Protein AF-0000000072706273 (afdb_homodimer)

Secondary structure (DSSP, 8-state):
------PPPHHHHHHT--PPPGGGTT-EEEEEEEEES-HHHHHHIIIIIT--EEEEEEEEGGGTEEEEEEE---GGGS-SSHHHHHHHHTTSSSEEEEEEETTTTT-TT----B-SSSSSPBEEEEEEE-S-HHHHHHHHHHTT--EEE-TTSSSS-S-EEEE-TT--EEEEE-HHHHHHHHHHH-/------PPPHHHHHHT--PPPGGGTT-EEEEEEEEES-HHHHHHIIIIIT--EEEEEEEETTTTEEEEEEE---GGGS-SSHHHHHHHHTTSSSEEEEEEETTTTT-TT----B-SSSSSPBEEEEEEE-S-HHHHHHHHHHTTPPEEE-TTSSSS-S-EEEE-TT--EEEEE-HHHHHHHHHHH-

Sequence (372 aa):
MAQEPAGLTKEEALACCAEPDEATKDFIFQQTMFRIKDPKASLDFYTRVLGMRLLQKLNFPSMKFSLYFMGFESAKDIPQEEDERTTWCLSQKATLELTHNWGTESDPNFSGYHNGNSEPKGFGHIGIMVPDVEKACARFESLGTKFIKKPTDGTMKNIAFIQDPDGYWIEILNPSCVVQAVKQVAMAQEPAGLTKEEALACCAEPDEATKDFIFQQTMFRIKDPKASLDFYTRVLGMRLLQKLNFPSMKFSLYFMGFESAKDIPQEEDERTTWCLSQKATLELTHNWGTESDPNFSGYHNGNSEPKGFGHIGIMVPDVEKACARFESLGTKFIKKPTDGTMKNIAFIQDPDGYWIEILNPSCVVQAVKQVA

pLDDT: mean 95.36, std 7.39, range [44.81, 98.94]

Foldseek 3Di:
DPPPDDDDDPVRVVVVDDDDDPVCVLPAQQEDEDEFQDVVQQVCCCCVQVNKDFQAKDDDVVQQKIKTKIGNDDPVQQDPDRVVSVVVNSSHHYIYIYMYRPPSNPDPPNPADDQQPDPVHDDAAAEDEDPALVVSVVSCVVVVWAWPADQPDDLQHRKTWTAGPRGHIYIYHYPVSVVVRVVSVD/DPPPDDDDDPVRVVVVDDDDDPVCVLPAQQEDEDEFQDVVQQVCCCCVQVNKDFQAKDDDVVQQKIKTKIGNDDPVVQDPDRVVSVVVNSSHHYIYIYMYRPPSNPDPPNPADDQQPDPPHDDAAAEDEDPALVVSVVSCVVVVWAWPADQPDDLQHRKTWTAGPRGHIYIYHYPVSVVVRVVSVD

InterPro domains:
  IPR004360 Glyoxalase/fosfomycin resistance/dioxygenase domain [PF00903] (30-172)
  IPR004361 Glyoxalase I [TIGR00068] (29-175)
  IPR018146 Glyoxalase I, conserved site [PS00934] (31-52)
  IPR037523 Vicinal oxygen chelate (VOC), core domain [PS51819] (28-175)

Solvent-accessible surface area (backbone atoms only — not comparable to full-atom values): 19448 Å² total; per-residue (Å²): 125,84,76,75,65,64,70,75,50,73,68,58,50,56,70,35,42,38,76,51,46,79,92,31,72,71,47,36,53,17,33,40,33,33,51,44,50,42,65,57,61,43,39,28,44,44,8,52,72,64,22,21,35,84,62,46,75,48,64,28,68,84,76,41,31,30,38,40,31,31,29,71,70,58,76,88,73,58,55,85,52,63,70,58,18,50,34,52,52,50,66,35,65,32,27,40,35,40,34,31,51,46,45,44,65,74,38,88,81,56,88,70,46,38,42,22,79,54,87,72,35,19,41,47,32,41,29,36,26,32,91,46,47,68,63,52,48,52,51,40,50,75,69,67,51,51,68,81,34,50,37,83,38,78,89,57,44,53,33,29,27,34,42,52,90,58,52,37,38,33,35,37,33,25,34,71,36,49,56,52,33,47,65,69,45,87,124,84,76,75,64,66,68,76,50,72,68,58,50,55,70,36,42,38,77,51,46,79,90,31,72,72,46,36,52,19,33,40,32,35,52,45,51,41,63,59,58,44,38,27,46,44,8,52,73,63,23,22,35,83,60,47,74,49,64,28,69,83,74,42,32,30,39,39,33,30,29,71,69,57,76,88,73,57,55,83,53,64,70,56,18,49,34,52,51,50,67,36,65,33,27,39,33,38,35,30,50,48,45,45,64,75,37,87,82,55,90,70,47,38,40,22,78,53,89,71,37,18,40,45,33,42,29,35,25,34,91,44,50,69,63,52,49,53,51,40,50,77,70,68,50,51,68,80,33,50,38,83,38,78,88,56,44,52,34,30,27,32,41,50,90,60,53,36,38,35,35,38,33,27,32,72,36,49,55,52,33,48,62,68,46,86

Radius of gyration: 20.07 Å; Cα contacts (8 Å, |Δi|>4): 822; chains: 2; bounding box: 50×64×56 Å

Organism: Homarus americanus (NCBI:txid6706)

Structure (mmCIF, N/CA/C/O backbone):
data_AF-0000000072706273-model_v1
#
loop_
_entity.id
_entity.type
_entity.pdbx_description
1 polymer 'lactoylglutathione lyase'
#
loop_
_atom_site.group_PDB
_atom_site.id
_atom_site.type_symbol
_atom_site.label_atom_id
_atom_site.label_alt_id
_atom_site.label_comp_id
_atom_site.label_asym_id
_atom_site.label_entity_id
_atom_site.label_seq_id
_atom_site.pdbx_PDB_ins_code
_atom_site.Cartn_x
_atom_site.Cartn_y
_atom_site.Cartn_z
_atom_site.occupancy
_atom_site.B_iso_or_equiv
_atom_site.auth_seq_id
_atom_site.auth_comp_id
_atom_site.auth_asym_id
_atom_site.auth_atom_id
_atom_site.pdbx_PDB_model_num
ATOM 1 N N . MET A 1 1 ? 3.414 39.5 -2.605 1 45 1 MET A N 1
ATOM 2 C CA . MET A 1 1 ? 4.492 38.531 -2.824 1 45 1 MET A CA 1
ATOM 3 C C . MET A 1 1 ? 4.008 37.125 -2.594 1 45 1 MET A C 1
ATOM 5 O O . MET A 1 1 ? 3.344 36.844 -1.597 1 45 1 MET A O 1
ATOM 9 N N . ALA A 1 2 ? 3.754 36.375 -3.592 1 54.81 2 ALA A N 1
ATOM 10 C CA . ALA A 1 2 ? 3.084 35.094 -3.385 1 54.81 2 ALA A CA 1
ATOM 11 C C . ALA A 1 2 ? 3.812 34.25 -2.338 1 54.81 2 ALA A C 1
ATOM 13 O O . ALA A 1 2 ? 5.035 34.094 -2.4 1 54.81 2 ALA A O 1
ATOM 14 N N . GLN A 1 3 ? 3.35 34.188 -1.127 1 67.31 3 GLN A N 1
ATOM 15 C CA . GLN A 1 3 ? 4.004 33.469 -0.037 1 67.31 3 GLN A CA 1
ATOM 16 C C . GLN A 1 3 ? 4.492 32.094 -0.495 1 67.31 3 GLN A C 1
ATOM 18 O O . GLN A 1 3 ? 3.805 31.406 -1.252 1 67.31 3 GLN A O 1
ATOM 23 N N . GLU A 1 4 ? 5.816 31.797 -0.46 1 84.75 4 GLU A N 1
ATOM 24 C CA . GLU A 1 4 ? 6.434 30.5 -0.772 1 84.75 4 GLU A CA 1
ATOM 25 C C . GLU A 1 4 ? 5.66 29.359 -0.145 1 84.75 4 GLU A C 1
ATOM 27 O O . GLU A 1 4 ? 5.27 29.422 1.023 1 84.75 4 GLU A O 1
ATOM 32 N N . PRO A 1 5 ? 5.238 28.469 -0.944 1 89.75 5 PRO A N 1
ATOM 33 C CA . PRO A 1 5 ? 4.516 27.328 -0.378 1 89.75 5 PRO A CA 1
ATOM 34 C C . PRO A 1 5 ? 5.25 26.703 0.799 1 89.75 5 PRO A C 1
ATOM 36 O O . PRO A 1 5 ? 6.484 26.641 0.807 1 89.75 5 PRO A O 1
ATOM 39 N N . ALA A 1 6 ? 4.539 26.359 1.769 1 91.62 6 ALA A N 1
ATOM 40 C CA . ALA A 1 6 ? 5.09 25.703 2.949 1 91.62 6 ALA A CA 1
ATOM 41 C C . ALA A 1 6 ? 4.215 24.531 3.383 1 91.62 6 ALA A C 1
ATOM 43 O O . ALA A 1 6 ? 3.025 24.484 3.055 1 91.62 6 ALA A O 1
ATOM 44 N N . GLY A 1 7 ? 4.836 23.609 4.016 1 94.25 7 GLY A N 1
ATOM 45 C CA . GLY A 1 7 ? 4.062 22.531 4.602 1 94.25 7 GLY A CA 1
ATOM 46 C C . GLY A 1 7 ? 3.287 22.938 5.836 1 94.25 7 GLY A C 1
ATOM 47 O O . GLY A 1 7 ? 3.549 24 6.414 1 94.25 7 GLY A O 1
ATOM 48 N N . LEU A 1 8 ? 2.277 22.156 6.195 1 96.94 8 LEU A N 1
ATOM 49 C CA . LEU A 1 8 ? 1.556 22.391 7.441 1 96.94 8 LEU A CA 1
ATOM 50 C C . LEU A 1 8 ? 2.482 22.25 8.641 1 96.94 8 LEU A C 1
ATOM 52 O O . LEU A 1 8 ? 3.357 21.375 8.656 1 96.94 8 LEU A O 1
ATOM 56 N N . THR A 1 9 ? 2.299 23.094 9.641 1 96.12 9 THR A N 1
ATOM 57 C CA . THR A 1 9 ? 2.922 22.828 10.93 1 96.12 9 THR A CA 1
ATOM 58 C C . THR A 1 9 ? 2.309 21.594 11.586 1 96.12 9 THR A C 1
ATOM 60 O O . THR A 1 9 ? 1.277 21.094 11.133 1 96.12 9 THR A O 1
ATOM 63 N N . LYS A 1 10 ? 2.998 21.094 12.578 1 95.06 10 LYS A N 1
ATOM 64 C CA . LYS A 1 10 ? 2.447 19.953 13.32 1 95.06 10 LYS A CA 1
ATOM 65 C C . LYS A 1 10 ? 1.067 20.281 13.883 1 95.06 10 LYS A C 1
ATOM 67 O O . LYS A 1 10 ? 0.15 19.469 13.812 1 95.06 10 LYS A O 1
ATOM 72 N N . GLU A 1 11 ? 0.906 21.484 14.445 1 96.69 11 GLU A N 1
ATOM 73 C CA . GLU A 1 11 ? -0.355 21.922 15.031 1 96.69 11 GLU A CA 1
ATOM 74 C C . GLU A 1 11 ? -1.451 22.016 13.977 1 96.69 11 GLU A C 1
ATOM 76 O O . GLU A 1 11 ? -2.59 21.609 14.219 1 96.69 11 GLU A O 1
ATOM 81 N N . GLU A 1 12 ? -1.11 22.594 12.875 1 97.81 12 GLU A N 1
ATOM 82 C CA . GLU A 1 12 ? -2.07 22.719 11.781 1 97.81 12 GLU A CA 1
ATOM 83 C C . GLU A 1 12 ? -2.535 21.344 11.297 1 97.81 12 GLU A C 1
ATOM 85 O O . GLU A 1 12 ? -3.719 21.156 11.016 1 97.81 12 GLU A O 1
ATOM 90 N N . ALA A 1 13 ? -1.588 20.406 11.109 1 98.31 13 ALA A N 1
ATOM 91 C CA . ALA A 1 13 ? -1.919 19.047 10.68 1 98.31 13 ALA A CA 1
ATOM 92 C C . ALA A 1 13 ? -2.865 18.375 11.664 1 98.31 13 ALA A C 1
ATOM 94 O O . ALA A 1 13 ? -3.865 17.766 11.266 1 98.31 13 ALA A O 1
ATOM 95 N N . LEU A 1 14 ? -2.533 18.469 12.93 1 97.75 14 LEU A N 1
ATOM 96 C CA . LEU A 1 14 ? -3.354 17.844 13.969 1 97.75 14 LEU A CA 1
ATOM 97 C C . LEU A 1 14 ? -4.758 18.438 13.977 1 97.75 14 LEU A C 1
ATOM 99 O O . LEU A 1 14 ? -5.734 17.734 14.234 1 97.75 14 LEU A O 1
ATOM 103 N N . ALA A 1 15 ? -4.871 19.734 13.703 1 98.38 15 ALA A N 1
ATOM 104 C CA . ALA A 1 15 ? -6.164 20.422 13.688 1 98.38 15 ALA A CA 1
ATOM 105 C C . ALA A 1 15 ? -7.043 19.906 12.555 1 98.38 15 ALA A C 1
ATOM 107 O O . ALA A 1 15 ? -8.266 20.047 12.594 1 98.38 15 ALA A O 1
ATOM 108 N N . CYS A 1 16 ? -6.426 19.375 11.516 1 98.44 16 CYS A N 1
ATOM 109 C CA . CYS A 1 16 ? -7.156 18.828 10.375 1 98.44 16 CYS A CA 1
ATOM 110 C C . CYS A 1 16 ? -7.594 17.391 10.641 1 98.44 16 CYS A C 1
ATOM 112 O O . CYS A 1 16 ? -8.375 16.828 9.875 1 98.44 16 CYS A O 1
ATOM 114 N N . CYS A 1 17 ? -7.086 16.75 11.672 1 98.62 17 CYS A N 1
ATOM 115 C CA . CYS A 1 17 ? -7.359 15.344 11.984 1 98.62 17 CYS A CA 1
ATOM 116 C C . CYS A 1 17 ? -8.547 15.227 12.93 1 98.62 17 CYS A C 1
ATOM 118 O O . CYS A 1 17 ? -8.789 16.109 13.75 1 98.62 17 CYS A O 1
ATOM 120 N N . ALA A 1 18 ? -9.211 14.148 12.836 1 98.38 18 ALA A N 1
ATOM 121 C CA . ALA A 1 18 ? -10.273 13.789 13.773 1 98.38 18 ALA A CA 1
ATOM 122 C C . ALA A 1 18 ? -9.883 12.578 14.617 1 98.38 18 ALA A C 1
ATOM 124 O O . ALA A 1 18 ? -9.078 11.75 14.18 1 98.38 18 ALA A O 1
ATOM 125 N N . GLU A 1 19 ? -10.414 12.539 15.805 1 97.88 19 GLU A N 1
ATOM 126 C CA . GLU A 1 19 ? -10.336 11.289 16.547 1 97.88 19 GLU A CA 1
ATOM 127 C C . GLU A 1 19 ? -11.156 10.188 15.883 1 97.88 19 GLU A C 1
ATOM 129 O O . GLU A 1 19 ? -12.281 10.43 15.445 1 97.88 19 GLU A O 1
ATOM 134 N N . PRO A 1 20 ? -10.562 9.031 15.766 1 97.75 20 PRO A N 1
ATOM 135 C CA . PRO A 1 20 ? -11.312 7.945 15.125 1 97.75 20 PRO A CA 1
ATOM 136 C C . PRO A 1 20 ? -12.648 7.66 15.805 1 97.75 20 PRO A C 1
ATOM 138 O O . PRO A 1 20 ? -12.727 7.656 17.031 1 97.75 20 PRO A O 1
ATOM 141 N N . ASP A 1 21 ? -13.617 7.484 15.031 1 98.06 21 ASP A N 1
ATOM 142 C CA . ASP A 1 21 ? -14.93 7.086 15.539 1 98.06 21 ASP A CA 1
ATOM 143 C C . ASP A 1 21 ? -14.906 5.645 16.047 1 98.06 21 ASP A C 1
ATOM 145 O O . ASP A 1 21 ? -14.25 4.785 15.453 1 98.06 21 ASP A O 1
ATOM 149 N N . GLU A 1 22 ? -15.711 5.352 17.062 1 97.62 22 GLU A N 1
ATOM 150 C CA . GLU A 1 22 ? -15.797 4.016 17.641 1 97.62 22 GLU A CA 1
ATOM 151 C C . GLU A 1 22 ? -16.203 2.982 16.594 1 97.62 22 GLU A C 1
ATOM 153 O O . GLU A 1 22 ? -15.781 1.825 16.656 1 97.62 22 GLU A O 1
ATOM 158 N N . ALA A 1 23 ? -16.922 3.41 15.602 1 98.06 23 ALA A N 1
ATOM 159 C CA . ALA A 1 23 ? -17.406 2.521 14.547 1 98.06 23 ALA A CA 1
ATOM 160 C C . ALA A 1 23 ? -16.266 1.959 13.719 1 98.06 23 ALA A C 1
ATOM 162 O O . ALA A 1 23 ? -16.438 0.983 12.984 1 98.06 23 ALA A O 1
ATOM 163 N N . THR A 1 24 ? -15.023 2.537 13.836 1 98.5 24 THR A N 1
ATOM 164 C CA . THR A 1 24 ? -13.906 2.129 12.984 1 98.5 24 THR A CA 1
ATOM 165 C C . THR A 1 24 ? -12.859 1.375 13.797 1 98.5 24 THR A C 1
ATOM 167 O O . THR A 1 24 ? -11.766 1.094 13.305 1 98.5 24 THR A O 1
ATOM 170 N N . LYS A 1 25 ? -13.117 1.012 15.039 1 97.69 25 LYS A N 1
ATOM 171 C CA . LYS A 1 25 ? -12.125 0.514 15.992 1 97.69 25 LYS A CA 1
ATOM 172 C C . LYS A 1 25 ? -11.539 -0.812 15.523 1 97.69 25 LYS A C 1
ATOM 174 O O . LYS A 1 25 ? -10.43 -1.177 15.922 1 97.69 25 LYS A O 1
ATOM 179 N N . ASP A 1 26 ? -12.305 -1.584 14.703 1 97.88 26 ASP A N 1
ATOM 180 C CA . ASP A 1 26 ? -11.836 -2.902 14.289 1 97.88 26 ASP A CA 1
ATOM 181 C C . ASP A 1 26 ? -11.43 -2.904 12.812 1 97.88 26 ASP A C 1
ATOM 183 O O . ASP A 1 26 ? -11.312 -3.967 12.195 1 97.88 26 ASP A O 1
ATOM 187 N N . PHE A 1 27 ? -11.297 -1.703 12.156 1 98.56 27 PHE A N 1
ATOM 188 C CA . PHE A 1 27 ? -10.797 -1.604 10.797 1 98.56 27 PHE A CA 1
ATOM 189 C C . PHE A 1 27 ? -9.312 -1.97 10.734 1 98.56 27 PHE A C 1
ATOM 191 O O . PHE A 1 27 ? -8.562 -1.692 11.672 1 98.56 27 PHE A O 1
ATOM 198 N N . ILE A 1 28 ? -8.961 -2.602 9.633 1 97.44 28 ILE A N 1
ATOM 199 C CA . ILE A 1 28 ? -7.582 -3.025 9.43 1 97.44 28 ILE A CA 1
ATOM 200 C C . ILE A 1 28 ? -7.109 -2.605 8.039 1 97.44 28 ILE A C 1
ATOM 202 O O . ILE A 1 28 ? -7.848 -2.738 7.062 1 97.44 28 ILE A O 1
ATOM 206 N N . PHE A 1 29 ? -5.91 -1.953 8.023 1 98.75 29 PHE A N 1
ATOM 207 C CA . PHE A 1 29 ? -5.273 -1.795 6.719 1 98.75 29 PHE A CA 1
ATOM 208 C C . PHE A 1 29 ? -4.738 -3.131 6.211 1 98.75 29 PHE A C 1
ATOM 210 O O . PHE A 1 29 ? -3.641 -3.547 6.582 1 98.75 29 PHE A O 1
ATOM 217 N N . GLN A 1 30 ? -5.473 -3.746 5.363 1 98.62 30 GLN A N 1
ATOM 218 C CA . GLN A 1 30 ? -5.273 -5.152 5.035 1 98.62 30 GLN A CA 1
ATOM 219 C C . GLN A 1 30 ? -4.34 -5.309 3.836 1 98.62 30 GLN A C 1
ATOM 221 O O . GLN A 1 30 ? -3.418 -6.129 3.863 1 98.62 30 GLN A O 1
ATOM 226 N N . GLN A 1 31 ? -4.531 -4.418 2.818 1 98.75 31 GLN A N 1
ATOM 227 C CA . GLN A 1 31 ? -3.76 -4.773 1.632 1 98.75 31 GLN A CA 1
ATOM 228 C C . GLN A 1 31 ? -3.443 -3.537 0.793 1 98.75 31 GLN A C 1
ATOM 230 O O . GLN A 1 31 ? -4.105 -2.504 0.926 1 98.75 31 GLN A O 1
ATOM 235 N N . THR A 1 32 ? -2.441 -3.625 -0.02 1 98.88 32 THR A N 1
ATOM 236 C CA . THR A 1 32 ? -2.121 -2.805 -1.183 1 98.88 32 THR A CA 1
ATOM 237 C C . THR A 1 32 ? -2.15 -3.641 -2.459 1 98.88 32 THR A C 1
ATOM 239 O O . THR A 1 32 ? -1.59 -4.738 -2.5 1 98.88 32 THR A O 1
ATOM 242 N N . MET A 1 33 ? -2.869 -3.141 -3.432 1 98.88 33 MET A N 1
ATOM 243 C CA . MET A 1 33 ? -3.008 -3.922 -4.656 1 98.88 33 MET A CA 1
ATOM 244 C C . MET A 1 33 ? -2.393 -3.188 -5.844 1 98.88 33 MET A C 1
ATOM 246 O O . MET A 1 33 ? -2.652 -1.999 -6.043 1 98.88 33 MET A O 1
ATOM 250 N N . PHE A 1 34 ? -1.521 -3.848 -6.609 1 98.62 34 PHE A N 1
ATOM 251 C CA . PHE A 1 34 ? -1.154 -3.344 -7.926 1 98.62 34 PHE A CA 1
ATOM 252 C C . PHE A 1 34 ? -1.112 -4.477 -8.945 1 98.62 34 PHE A C 1
ATOM 254 O O . PHE A 1 34 ? -1.067 -5.652 -8.578 1 98.62 34 PHE A O 1
ATOM 261 N N . ARG A 1 35 ? -1.249 -4.121 -10.172 1 98.88 35 ARG A N 1
ATOM 262 C CA . ARG A 1 35 ? -1.343 -5.047 -11.297 1 98.88 35 ARG A CA 1
ATOM 263 C C . ARG A 1 35 ? 0.042 -5.5 -11.75 1 98.88 35 ARG A C 1
ATOM 265 O O . ARG A 1 35 ? 0.985 -4.707 -11.766 1 98.88 35 ARG A O 1
ATOM 272 N N . ILE A 1 36 ? 0.113 -6.738 -12.148 1 98.88 36 ILE A N 1
ATOM 273 C CA . ILE A 1 36 ? 1.392 -7.266 -12.609 1 98.88 36 ILE A CA 1
ATOM 274 C C . ILE A 1 36 ? 1.222 -7.898 -13.992 1 98.88 36 ILE A C 1
ATOM 276 O O . ILE A 1 36 ? 0.137 -8.375 -14.336 1 98.88 36 ILE A O 1
ATOM 280 N N . LYS A 1 37 ? 2.262 -7.938 -14.719 1 98.56 37 LYS A N 1
ATOM 281 C CA . LYS A 1 37 ? 2.248 -8.445 -16.078 1 98.56 37 LYS A CA 1
ATOM 282 C C . LYS A 1 37 ? 2.346 -9.969 -16.109 1 98.56 37 LYS A C 1
ATOM 284 O O . LYS A 1 37 ? 1.553 -10.641 -16.766 1 98.56 37 LYS A O 1
ATOM 289 N N . ASP A 1 38 ? 3.338 -10.531 -15.453 1 98.62 38 ASP A N 1
ATOM 290 C CA . ASP A 1 38 ? 3.67 -11.953 -15.453 1 98.62 38 ASP A CA 1
ATOM 291 C C . ASP A 1 38 ? 3.795 -12.484 -14.023 1 98.62 38 ASP A C 1
ATOM 293 O O . ASP A 1 38 ? 4.766 -12.18 -13.328 1 98.62 38 ASP A O 1
ATOM 297 N N . PRO A 1 39 ? 2.873 -13.305 -13.594 1 98.75 39 PRO A N 1
ATOM 298 C CA . PRO A 1 39 ? 2.896 -13.766 -12.203 1 98.75 39 PRO A CA 1
ATOM 299 C C . PRO A 1 39 ? 4.113 -14.633 -11.891 1 98.75 39 PRO A C 1
ATOM 301 O O . PRO A 1 39 ? 4.562 -14.672 -10.742 1 98.75 39 PRO A O 1
ATOM 304 N N . LYS A 1 40 ? 4.68 -15.32 -12.859 1 98.75 40 LYS A N 1
ATOM 305 C CA . LYS A 1 40 ? 5.863 -16.141 -12.594 1 98.75 40 LYS A CA 1
ATOM 306 C C . LYS A 1 40 ? 7.035 -15.273 -12.148 1 98.75 40 LYS A C 1
ATOM 308 O O . LYS A 1 40 ? 7.688 -15.57 -11.148 1 98.75 40 LYS A O 1
ATOM 313 N N . ALA A 1 41 ? 7.273 -14.219 -12.914 1 98.75 41 ALA A N 1
ATOM 314 C CA . ALA A 1 41 ? 8.359 -13.297 -12.578 1 98.75 41 ALA A CA 1
ATOM 315 C C . ALA A 1 41 ? 8.102 -12.625 -11.227 1 98.75 41 ALA A C 1
ATOM 317 O O . ALA A 1 41 ? 9.023 -12.469 -10.422 1 98.75 41 ALA A O 1
ATOM 318 N N . SER A 1 42 ? 6.879 -12.211 -11 1 98.88 42 SER A N 1
ATOM 319 C CA . SER A 1 42 ? 6.539 -11.5 -9.773 1 98.88 42 SER A CA 1
ATOM 320 C C . SER A 1 42 ? 6.664 -12.406 -8.555 1 98.88 42 SER A C 1
ATOM 322 O O . SER A 1 42 ? 7.234 -12.016 -7.531 1 98.88 42 SER A O 1
ATOM 324 N N . LEU A 1 43 ? 6.102 -13.57 -8.656 1 98.94 43 LEU A N 1
ATOM 325 C CA . LEU A 1 43 ? 6.16 -14.5 -7.527 1 98.94 43 LEU A CA 1
ATOM 326 C C . LEU A 1 43 ? 7.605 -14.836 -7.18 1 98.94 43 LEU A C 1
ATOM 328 O O . LEU A 1 43 ? 7.969 -14.891 -6.004 1 98.94 43 LEU A O 1
ATOM 332 N N . ASP A 1 44 ? 8.406 -15.062 -8.195 1 98.88 44 ASP A N 1
ATOM 333 C CA . ASP A 1 44 ? 9.828 -15.297 -7.945 1 98.88 44 ASP A CA 1
ATOM 334 C C . ASP A 1 44 ? 10.453 -14.117 -7.211 1 98.88 44 ASP A C 1
ATOM 336 O O . ASP A 1 44 ? 11.094 -14.297 -6.172 1 98.88 44 ASP A O 1
ATOM 340 N N . PHE A 1 45 ? 10.25 -12.945 -7.699 1 98.94 45 PHE A N 1
ATOM 341 C CA . PHE A 1 45 ? 10.859 -11.75 -7.129 1 98.94 45 PHE A CA 1
ATOM 342 C C . PHE A 1 45 ? 10.422 -11.555 -5.68 1 98.94 45 PHE A C 1
ATOM 344 O O . PHE A 1 45 ? 11.258 -11.375 -4.793 1 98.94 45 PHE A O 1
ATOM 351 N N . TYR A 1 46 ? 9.156 -11.57 -5.359 1 98.94 46 TYR A N 1
ATOM 352 C CA . TYR A 1 46 ? 8.633 -11.195 -4.051 1 98.94 46 TYR A CA 1
ATOM 353 C C . TYR A 1 46 ? 8.93 -12.281 -3.018 1 98.94 46 TYR A C 1
ATOM 355 O O . TYR A 1 46 ? 8.969 -12 -1.815 1 98.94 46 TYR A O 1
ATOM 363 N N . THR A 1 47 ? 9.109 -13.531 -3.479 1 98.81 47 THR A N 1
ATOM 364 C CA . THR A 1 47 ? 9.445 -14.57 -2.512 1 98.81 47 THR A CA 1
ATOM 365 C C . THR A 1 47 ? 10.961 -14.719 -2.381 1 98.81 47 THR A C 1
ATOM 367 O O . THR A 1 47 ? 11.516 -14.531 -1.296 1 98.81 47 THR A O 1
ATOM 370 N N . ARG A 1 48 ? 11.656 -14.875 -3.465 1 98.69 48 ARG A N 1
ATOM 371 C CA . ARG A 1 48 ? 13.094 -15.133 -3.43 1 98.69 48 ARG A CA 1
ATOM 372 C C . ARG A 1 48 ? 13.867 -13.883 -3.016 1 98.69 48 ARG A C 1
ATOM 374 O O . ARG A 1 48 ? 14.766 -13.953 -2.176 1 98.69 48 ARG A O 1
ATOM 381 N N . VAL A 1 49 ? 13.547 -12.797 -3.576 1 98.56 49 VAL A N 1
ATOM 382 C CA . VAL A 1 49 ? 14.312 -11.578 -3.367 1 98.56 49 VAL A CA 1
ATOM 383 C C . VAL A 1 49 ? 13.852 -10.883 -2.088 1 98.56 49 VAL A C 1
ATOM 385 O O . VAL A 1 49 ? 14.648 -10.633 -1.185 1 98.56 49 VAL A O 1
ATOM 388 N N . LEU A 1 50 ? 12.586 -10.664 -1.917 1 98.75 50 LEU A N 1
ATOM 389 C CA . LEU A 1 50 ? 12.094 -9.844 -0.818 1 98.75 50 LEU A CA 1
ATOM 390 C C . LEU A 1 50 ? 11.781 -10.695 0.407 1 98.75 50 LEU A C 1
ATOM 392 O O . LEU A 1 50 ? 11.633 -10.172 1.513 1 98.75 50 LEU A O 1
ATOM 396 N N . GLY A 1 51 ? 11.594 -11.977 0.167 1 98.69 51 GLY A N 1
ATOM 397 C CA . GLY A 1 51 ? 11.391 -12.859 1.305 1 98.69 51 GLY A CA 1
ATOM 398 C C . GLY A 1 51 ? 9.945 -12.922 1.762 1 98.69 51 GLY A C 1
ATOM 399 O O . GLY A 1 51 ? 9.672 -13.242 2.92 1 98.69 51 GLY A O 1
ATOM 400 N N . MET A 1 52 ? 8.992 -12.547 0.938 1 98.81 52 MET A N 1
ATOM 401 C CA . MET A 1 52 ? 7.578 -12.75 1.259 1 98.81 52 MET A CA 1
ATOM 402 C C . MET A 1 52 ? 7.156 -14.188 0.976 1 98.81 52 MET A C 1
ATOM 404 O O . MET A 1 52 ? 7.918 -14.961 0.395 1 98.81 52 MET A O 1
ATOM 408 N N . ARG A 1 53 ? 5.957 -14.523 1.433 1 98.69 53 ARG A N 1
ATOM 409 C CA . ARG A 1 53 ? 5.305 -15.797 1.127 1 98.69 53 ARG A CA 1
ATOM 410 C C . ARG A 1 53 ? 3.996 -15.57 0.375 1 98.69 53 ARG A C 1
ATOM 412 O O . ARG A 1 53 ? 3.312 -14.57 0.594 1 98.69 53 ARG A O 1
ATOM 419 N N . LEU A 1 54 ? 3.736 -16.5 -0.544 1 98.69 54 LEU A N 1
ATOM 420 C CA . LEU A 1 54 ? 2.383 -16.562 -1.084 1 98.69 54 LEU A CA 1
ATOM 421 C C . LEU A 1 54 ? 1.395 -17.031 -0.024 1 98.69 54 LEU A C 1
ATOM 423 O O . LEU A 1 54 ? 1.404 -18.203 0.359 1 98.69 54 LEU A O 1
ATOM 427 N N . LEU A 1 55 ? 0.551 -16.156 0.432 1 98.62 55 LEU A N 1
ATOM 428 C CA . LEU A 1 55 ? -0.379 -16.453 1.514 1 98.62 55 LEU A CA 1
ATOM 429 C C . LEU A 1 55 ? -1.645 -17.109 0.972 1 98.62 55 LEU A C 1
ATOM 431 O O . LEU A 1 55 ? -2.227 -17.984 1.623 1 98.62 55 LEU A O 1
ATOM 435 N N . GLN A 1 56 ? -2.086 -16.656 -0.166 1 98.19 56 GLN A N 1
ATOM 436 C CA . GLN A 1 56 ? -3.271 -17.188 -0.827 1 98.19 56 GLN A CA 1
ATOM 437 C C . GLN A 1 56 ? -3.275 -16.844 -2.314 1 98.19 56 GLN A C 1
ATOM 439 O O . GLN A 1 56 ? -2.729 -15.82 -2.721 1 98.19 56 GLN A O 1
ATOM 444 N N . LYS A 1 57 ? -3.771 -17.688 -3.109 1 97.69 57 LYS A N 1
ATOM 445 C CA . LYS A 1 57 ? -4.043 -17.484 -4.527 1 97.69 57 LYS A CA 1
ATOM 446 C C . LYS A 1 57 ? -5.523 -17.688 -4.84 1 97.69 57 LYS A C 1
ATOM 448 O O . LYS A 1 57 ? -6.117 -18.672 -4.426 1 97.69 57 LYS A O 1
ATOM 453 N N . LEU A 1 58 ? -6.117 -16.703 -5.465 1 95.69 58 LEU A N 1
ATOM 454 C CA . LEU A 1 58 ? -7.504 -16.812 -5.91 1 95.69 58 LEU A CA 1
ATOM 455 C C . LEU A 1 58 ? -7.598 -16.656 -7.426 1 95.69 58 LEU A C 1
ATOM 457 O O . LEU A 1 58 ? -6.914 -15.812 -8.008 1 95.69 58 LEU A O 1
ATOM 461 N N . ASN A 1 59 ? -8.422 -17.469 -8.008 1 93.69 59 ASN A N 1
ATOM 462 C CA . ASN A 1 59 ? -8.672 -17.406 -9.445 1 93.69 59 ASN A CA 1
ATOM 463 C C . ASN A 1 59 ? -10.109 -16.984 -9.742 1 93.69 59 ASN A C 1
ATOM 465 O O . ASN A 1 59 ? -11.047 -17.438 -9.086 1 93.69 59 ASN A O 1
ATOM 469 N N . PHE A 1 60 ? -10.164 -16.156 -10.711 1 92.38 60 PHE A N 1
ATOM 470 C CA . PHE A 1 60 ? -11.469 -15.719 -11.203 1 92.38 60 PHE A CA 1
ATOM 471 C C . PHE A 1 60 ? -11.602 -15.977 -12.695 1 92.38 60 PHE A C 1
ATOM 473 O O . PHE A 1 60 ? -11.484 -15.055 -13.508 1 92.38 60 PHE A O 1
ATOM 480 N N . PRO A 1 61 ? -11.953 -17.156 -13.047 1 91.31 61 PRO A N 1
ATOM 481 C CA . PRO A 1 61 ? -11.945 -17.547 -14.453 1 91.31 61 PRO A CA 1
ATOM 482 C C . PRO A 1 61 ? -12.93 -16.734 -15.297 1 91.31 61 PRO A C 1
ATOM 484 O O . PRO A 1 61 ? -12.625 -16.391 -16.438 1 91.31 61 PRO A O 1
ATOM 487 N N . SER A 1 62 ? -14.148 -16.469 -14.773 1 90.19 62 SER A N 1
ATOM 488 C CA . SER A 1 62 ? -15.164 -15.742 -15.531 1 90.19 62 SER A CA 1
ATOM 489 C C . SER A 1 62 ? -14.703 -14.32 -15.852 1 90.19 62 SER A C 1
ATOM 491 O O . SER A 1 62 ? -15.156 -13.727 -16.828 1 90.19 62 SER A O 1
ATOM 493 N N . MET A 1 63 ? -13.828 -13.859 -15.078 1 92.06 63 MET A N 1
ATOM 494 C CA . MET A 1 63 ? -13.352 -12.492 -15.266 1 92.06 63 MET A CA 1
ATOM 495 C C . MET A 1 63 ? -11.914 -12.484 -15.773 1 92.06 63 MET A C 1
ATOM 497 O O . MET A 1 63 ? -11.344 -11.414 -16 1 92.06 63 MET A O 1
ATOM 501 N N . LYS A 1 64 ? -11.352 -13.617 -15.844 1 94.88 64 LYS A N 1
ATOM 502 C CA . LYS A 1 64 ? -10.062 -13.875 -16.469 1 94.88 64 LYS A CA 1
ATOM 503 C C . LYS A 1 64 ? -8.938 -13.133 -15.742 1 94.88 64 LYS A C 1
ATOM 505 O O . LYS A 1 64 ? -8.141 -12.43 -16.375 1 94.88 64 LYS A O 1
ATOM 510 N N . PHE A 1 65 ? -8.867 -13.305 -14.461 1 96.62 65 PHE A N 1
ATOM 511 C CA . PHE A 1 65 ? -7.742 -12.773 -13.703 1 96.62 65 PHE A CA 1
ATOM 512 C C . PHE A 1 65 ? -7.492 -13.602 -12.445 1 96.62 65 PHE A C 1
ATOM 514 O O . PHE A 1 65 ? -8.336 -14.422 -12.062 1 96.62 65 PHE A O 1
ATOM 521 N N . SER A 1 66 ? -6.332 -13.492 -11.867 1 97.75 66 SER A N 1
ATOM 522 C CA . SER A 1 66 ? -5.93 -14.141 -10.625 1 97.75 66 SER A CA 1
ATOM 523 C C . SER A 1 66 ? -5.371 -13.125 -9.633 1 97.75 66 SER A C 1
ATOM 525 O O . SER A 1 66 ? -4.836 -12.094 -10.023 1 97.75 66 SER A O 1
ATOM 527 N N . LEU A 1 67 ? -5.547 -13.445 -8.422 1 98.19 67 LEU A N 1
ATOM 528 C CA . LEU A 1 67 ? -4.98 -12.664 -7.32 1 98.19 67 LEU A CA 1
ATOM 529 C C . LEU A 1 67 ? -3.955 -13.484 -6.547 1 98.19 67 LEU A C 1
ATOM 531 O O . LEU A 1 67 ? -4.18 -14.664 -6.266 1 98.19 67 LEU A O 1
ATOM 535 N N . TYR A 1 68 ? -2.85 -12.93 -6.285 1 98.88 68 TYR A N 1
ATOM 536 C CA . TYR A 1 68 ? -1.817 -13.492 -5.418 1 98.88 68 TYR A CA 1
ATOM 537 C C . TYR A 1 68 ? -1.573 -12.602 -4.207 1 98.88 68 TYR A C 1
ATOM 539 O O . TYR A 1 68 ? -1.086 -11.477 -4.344 1 98.88 68 TYR A O 1
ATOM 547 N N . PHE A 1 69 ? -1.909 -13.047 -3.051 1 98.81 69 PHE A N 1
ATOM 548 C CA . PHE A 1 69 ? -1.688 -12.297 -1.817 1 98.81 69 PHE A CA 1
ATOM 549 C C . PHE A 1 69 ? -0.349 -12.664 -1.193 1 98.81 69 PHE A C 1
ATOM 551 O O . PHE A 1 69 ? -0.122 -13.828 -0.839 1 98.81 69 PHE A O 1
ATOM 558 N N . MET A 1 70 ? 0.496 -11.664 -1.061 1 98.88 70 MET A N 1
ATOM 559 C CA . MET A 1 70 ? 1.846 -11.852 -0.538 1 98.88 70 MET A CA 1
ATOM 560 C C . MET A 1 70 ? 1.988 -11.227 0.845 1 98.88 70 MET A C 1
ATOM 562 O O . MET A 1 70 ? 1.327 -10.234 1.151 1 98.88 70 MET A O 1
ATOM 566 N N . GLY A 1 71 ? 2.826 -11.758 1.68 1 98.69 71 GLY A N 1
ATOM 567 C CA . GLY A 1 71 ? 3.131 -11.18 2.98 1 98.69 71 GLY A CA 1
ATOM 568 C C . GLY A 1 71 ? 4.293 -11.859 3.678 1 98.69 71 GLY A C 1
ATOM 569 O O . GLY A 1 71 ? 4.93 -12.75 3.109 1 98.69 71 GLY A O 1
ATOM 570 N N . PHE A 1 72 ? 4.594 -11.453 4.887 1 98.56 72 PHE A N 1
ATOM 571 C CA . PHE A 1 72 ? 5.758 -11.945 5.613 1 98.56 72 PHE A CA 1
ATOM 572 C C . PHE A 1 72 ? 5.34 -12.906 6.719 1 98.56 72 PHE A C 1
ATOM 574 O O . PHE A 1 72 ? 6.109 -13.164 7.648 1 98.56 72 PHE A O 1
ATOM 581 N N . GLU A 1 73 ? 4.137 -13.375 6.699 1 97.75 73 GLU A N 1
ATOM 582 C CA . GLU A 1 73 ? 3.627 -14.289 7.715 1 97.75 73 GLU A CA 1
ATOM 583 C C . GLU A 1 73 ? 4.375 -15.617 7.684 1 97.75 73 GLU A C 1
ATOM 585 O O . GLU A 1 73 ? 4.93 -16 6.652 1 97.75 73 GLU A O 1
ATOM 590 N N . SER A 1 74 ? 4.332 -16.297 8.781 1 97.31 74 SER A N 1
ATOM 591 C CA . SER A 1 74 ? 5 -17.594 8.906 1 97.31 74 SER A CA 1
ATOM 592 C C . SER A 1 74 ? 4.207 -18.688 8.211 1 97.31 74 SER A C 1
ATOM 594 O O . SER A 1 74 ? 2.977 -18.719 8.273 1 97.31 74 SER A O 1
ATOM 596 N N . ALA A 1 75 ? 4.918 -19.609 7.637 1 97.06 75 ALA A N 1
ATOM 597 C CA . ALA A 1 75 ? 4.289 -20.75 6.98 1 97.06 75 ALA A CA 1
ATOM 598 C C . ALA A 1 75 ? 3.385 -21.516 7.949 1 97.06 75 ALA A C 1
ATOM 600 O O . ALA A 1 75 ? 2.33 -22.016 7.555 1 97.06 75 ALA A O 1
ATOM 601 N N . LYS A 1 76 ? 3.762 -21.594 9.211 1 97.5 76 LYS A N 1
ATOM 602 C CA . LYS A 1 76 ? 3.037 -22.375 10.203 1 97.5 76 LYS A CA 1
ATOM 603 C C . LYS A 1 76 ? 1.667 -21.781 10.492 1 97.5 76 LYS A C 1
ATOM 605 O O . LYS A 1 76 ? 0.79 -22.453 11.039 1 97.5 76 LYS A O 1
ATOM 610 N N . ASP A 1 77 ? 1.527 -20.531 10.211 1 97.88 77 ASP A N 1
ATOM 611 C CA . ASP A 1 77 ? 0.28 -19.844 10.516 1 97.88 77 ASP A CA 1
ATOM 612 C C . ASP A 1 77 ? -0.724 -19.984 9.375 1 97.88 77 ASP A C 1
ATOM 614 O O . ASP A 1 77 ? -1.905 -19.672 9.539 1 97.88 77 ASP A O 1
ATOM 618 N N . ILE A 1 78 ? -0.322 -20.391 8.203 1 97.81 78 ILE A N 1
ATOM 619 C CA . ILE A 1 78 ? -1.167 -20.453 7.016 1 97.81 78 ILE A CA 1
ATOM 620 C C . ILE A 1 78 ? -2.068 -21.688 7.09 1 97.81 78 ILE A C 1
ATOM 622 O O . ILE A 1 78 ? -1.585 -22.828 7.074 1 97.81 78 ILE A O 1
ATOM 626 N N . PRO A 1 79 ? -3.377 -21.469 7.078 1 98.06 79 PRO A N 1
ATOM 627 C CA . PRO A 1 79 ? -4.289 -22.625 7.137 1 98.06 79 PRO A CA 1
ATOM 628 C C . PRO A 1 79 ? -4.203 -23.5 5.895 1 98.06 79 PRO A C 1
ATOM 630 O O . PRO A 1 79 ? -3.938 -23 4.797 1 98.06 79 PRO A O 1
ATOM 633 N N . GLN A 1 80 ? -4.562 -24.766 6.035 1 96.12 80 GLN A N 1
ATOM 634 C CA . GLN A 1 80 ? -4.527 -25.719 4.93 1 96.12 80 GLN A CA 1
ATOM 635 C C . GLN A 1 80 ? -5.836 -25.703 4.148 1 96.12 80 GLN A C 1
ATOM 637 O O . GLN A 1 80 ? -5.836 -25.812 2.922 1 96.12 80 GLN A O 1
ATOM 642 N N . GLU A 1 81 ? -6.91 -25.562 4.91 1 96.38 81 GLU A N 1
ATOM 643 C CA . GLU A 1 81 ? -8.219 -25.547 4.262 1 96.38 81 GLU A CA 1
ATOM 644 C C . GLU A 1 81 ? -8.445 -24.25 3.506 1 96.38 81 GLU A C 1
ATOM 646 O O . GLU A 1 81 ? -8.219 -23.156 4.047 1 96.38 81 GLU A O 1
ATOM 651 N N . GLU A 1 82 ? -8.961 -24.328 2.336 1 93.56 82 GLU A N 1
ATOM 652 C CA . GLU A 1 82 ? -8.977 -23.219 1.39 1 93.56 82 GLU A CA 1
ATOM 653 C C . GLU A 1 82 ? -9.828 -22.062 1.914 1 93.56 82 GLU A C 1
ATOM 655 O O . GLU A 1 82 ? -9.375 -20.906 1.932 1 93.56 82 GLU A O 1
ATOM 660 N N . ASP A 1 83 ? -11.047 -22.312 2.32 1 94.94 83 ASP A N 1
ATOM 661 C CA . ASP A 1 83 ? -11.914 -21.234 2.814 1 94.94 83 ASP A CA 1
ATOM 662 C C . ASP A 1 83 ? -11.328 -20.594 4.07 1 94.94 83 ASP A C 1
ATOM 664 O O . ASP A 1 83 ? -11.391 -19.375 4.234 1 94.94 83 ASP A O 1
ATOM 668 N N . GLU A 1 84 ? -10.797 -21.438 4.945 1 97.12 84 GLU A N 1
ATOM 669 C CA . GLU A 1 84 ? -10.148 -20.938 6.152 1 97.12 84 GLU A CA 1
ATOM 670 C C . GLU A 1 84 ? -8.914 -20.094 5.809 1 97.12 84 GLU A C 1
ATOM 672 O O . GLU A 1 84 ? -8.656 -19.078 6.441 1 97.12 84 GLU A O 1
ATOM 677 N N . ARG A 1 85 ? -8.172 -20.594 4.812 1 97.62 85 ARG A N 1
ATOM 678 C CA . ARG A 1 85 ? -6.977 -19.891 4.367 1 97.62 85 ARG A CA 1
ATOM 679 C C . ARG A 1 85 ? -7.332 -18.516 3.805 1 97.62 85 ARG A C 1
ATOM 681 O O . ARG A 1 85 ? -6.672 -17.516 4.113 1 97.62 85 ARG A O 1
ATOM 688 N N . THR A 1 86 ? -8.383 -18.438 3.027 1 97.12 86 THR A N 1
ATOM 689 C CA . THR A 1 86 ? -8.836 -17.156 2.471 1 97.12 86 THR A CA 1
ATOM 690 C C . THR A 1 86 ? -9.242 -16.203 3.584 1 97.12 86 THR A C 1
ATOM 692 O O . THR A 1 86 ? -8.82 -15.039 3.59 1 97.12 86 THR A O 1
ATOM 695 N N . THR A 1 87 ? -10.039 -16.703 4.512 1 97.62 87 THR A N 1
ATOM 696 C CA . THR A 1 87 ? -10.5 -15.891 5.637 1 97.62 87 THR A CA 1
ATOM 697 C C . THR A 1 87 ? -9.312 -15.383 6.453 1 97.62 87 THR A C 1
ATOM 699 O O . THR A 1 87 ? -9.242 -14.195 6.777 1 97.62 87 THR A O 1
ATOM 702 N N . TRP A 1 88 ? -8.438 -16.281 6.742 1 98.19 88 TRP A N 1
ATOM 703 C CA . TRP A 1 88 ? -7.238 -15.938 7.504 1 98.19 88 TRP A CA 1
ATOM 704 C C . TRP A 1 88 ? -6.414 -14.891 6.77 1 98.19 88 TRP A C 1
ATOM 706 O O . TRP A 1 88 ? -6.047 -13.867 7.348 1 98.19 88 TRP A O 1
ATOM 716 N N . CYS A 1 89 ? -6.137 -15.109 5.516 1 98.31 89 CYS A N 1
ATOM 717 C CA . CYS A 1 89 ? -5.309 -14.227 4.703 1 98.31 89 CYS A CA 1
ATOM 718 C C . CYS A 1 89 ? -5.879 -12.812 4.684 1 98.31 89 CYS A C 1
ATOM 720 O O . CYS A 1 89 ? -5.156 -11.844 4.938 1 98.31 89 CYS A O 1
ATOM 722 N N . LEU A 1 90 ? -7.148 -12.695 4.492 1 97.69 90 LEU A N 1
ATOM 723 C CA . LEU A 1 90 ? -7.789 -11.398 4.32 1 97.69 90 LEU A CA 1
ATOM 724 C C . LEU A 1 90 ? -8.047 -10.734 5.668 1 97.69 90 LEU A C 1
ATOM 726 O O . LEU A 1 90 ? -8.578 -9.625 5.73 1 97.69 90 LEU A O 1
ATOM 730 N N . SER A 1 91 ? -7.637 -11.414 6.695 1 97.69 91 SER A N 1
ATOM 731 C CA . SER A 1 91 ? -7.699 -10.836 8.031 1 97.69 91 SER A CA 1
ATOM 732 C C . SER A 1 91 ? -6.328 -10.352 8.492 1 97.69 91 SER A C 1
ATOM 734 O O . SER A 1 91 ? -6.191 -9.812 9.594 1 97.69 91 SER A O 1
ATOM 736 N N . GLN A 1 92 ? -5.297 -10.555 7.668 1 97.31 92 GLN A N 1
ATOM 737 C CA . GLN A 1 92 ? -3.947 -10.109 8.016 1 97.31 92 GLN A CA 1
ATOM 738 C C . GLN A 1 92 ? -3.717 -8.664 7.578 1 97.31 92 GLN A C 1
ATOM 740 O O . GLN A 1 92 ? -4.184 -8.242 6.52 1 97.31 92 GLN A O 1
ATOM 745 N N . LYS A 1 93 ? -2.973 -7.922 8.398 1 96.88 93 LYS A N 1
ATOM 746 C CA . LYS A 1 93 ? -2.525 -6.598 7.977 1 96.88 93 LYS A CA 1
ATOM 747 C C . LYS A 1 93 ? -1.368 -6.695 6.988 1 96.88 93 LYS A C 1
ATOM 749 O O . LYS A 1 93 ? -0.604 -7.664 7.012 1 96.88 93 LYS A O 1
ATOM 754 N N . ALA A 1 94 ? -1.236 -5.676 6.184 1 97.56 94 ALA A N 1
ATOM 755 C CA . ALA A 1 94 ? -0.043 -5.438 5.379 1 97.56 94 ALA A CA 1
ATOM 756 C C . ALA A 1 94 ? 0.208 -6.59 4.414 1 97.56 94 ALA A C 1
ATOM 758 O O . ALA A 1 94 ? 1.318 -7.125 4.348 1 97.56 94 ALA A O 1
ATOM 759 N N . THR A 1 95 ? -0.78 -6.945 3.676 1 98.69 95 THR A N 1
ATOM 760 C CA . THR A 1 95 ? -0.548 -7.867 2.568 1 98.69 95 THR A CA 1
ATOM 761 C C . THR A 1 95 ? -0.409 -7.109 1.253 1 98.69 95 THR A C 1
ATOM 763 O O . THR A 1 95 ? -0.844 -5.961 1.144 1 98.69 95 THR A O 1
ATOM 766 N N . LEU A 1 96 ? 0.284 -7.672 0.353 1 98.94 96 LEU A N 1
ATOM 767 C CA . LEU A 1 96 ? 0.394 -7.176 -1.015 1 98.94 96 LEU A CA 1
ATOM 768 C C . LEU A 1 96 ? -0.416 -8.047 -1.974 1 98.94 96 LEU A C 1
ATOM 770 O O . LEU A 1 96 ? -0.19 -9.25 -2.064 1 98.94 96 LEU A O 1
ATOM 774 N N . GLU A 1 97 ? -1.391 -7.465 -2.574 1 98.88 97 GLU A N 1
ATOM 775 C CA . GLU A 1 97 ? -2.213 -8.148 -3.564 1 98.88 97 GLU A CA 1
ATOM 776 C C . GLU A 1 97 ? -1.702 -7.898 -4.98 1 98.88 97 GLU A C 1
ATOM 778 O O . GLU A 1 97 ? -1.738 -6.766 -5.465 1 98.88 97 GLU A O 1
ATOM 783 N N . LEU A 1 98 ? -1.202 -8.93 -5.625 1 98.94 98 LEU A N 1
ATOM 784 C CA . LEU A 1 98 ? -0.769 -8.875 -7.02 1 98.94 98 LEU A CA 1
ATOM 785 C C . LEU A 1 98 ? -1.863 -9.383 -7.949 1 98.94 98 LEU A C 1
ATOM 787 O O . LEU A 1 98 ? -2.307 -10.523 -7.824 1 98.94 98 LEU A O 1
ATOM 791 N N . THR A 1 99 ? -2.297 -8.547 -8.82 1 98.81 99 THR A N 1
ATOM 792 C CA . THR A 1 99 ? -3.367 -8.906 -9.742 1 98.81 99 THR A CA 1
ATOM 793 C C . THR A 1 99 ? -2.809 -9.211 -11.125 1 98.81 99 THR A C 1
ATOM 795 O O . THR A 1 99 ? -2.146 -8.367 -11.734 1 98.81 99 THR A O 1
ATOM 798 N N . HIS A 1 100 ? -3.1 -10.375 -11.594 1 98.69 100 HIS A N 1
ATOM 799 C CA . HIS A 1 100 ? -2.703 -10.781 -12.938 1 98.69 100 HIS A CA 1
ATOM 800 C C . HIS A 1 100 ? -3.916 -10.898 -13.852 1 98.69 100 HIS A C 1
ATOM 802 O O . HIS A 1 100 ? -4.754 -11.789 -13.672 1 98.69 100 HIS A O 1
ATOM 808 N N . ASN A 1 101 ? -4.059 -9.969 -14.734 1 98.12 101 ASN A N 1
ATOM 809 C CA . ASN A 1 101 ? -5.016 -10.148 -15.82 1 98.12 101 ASN A CA 1
ATOM 810 C C . ASN A 1 101 ? -4.473 -11.086 -16.891 1 98.12 101 ASN A C 1
ATOM 812 O O . ASN A 1 101 ? -3.455 -10.789 -17.531 1 98.12 101 ASN A O 1
ATOM 816 N N . TRP A 1 102 ? -5.207 -12.141 -17.094 1 97.88 102 TRP A N 1
ATOM 817 C CA . TRP A 1 102 ? -4.695 -13.227 -17.922 1 97.88 102 TRP A CA 1
ATOM 818 C C . TRP A 1 102 ? -4.355 -12.727 -19.312 1 97.88 102 TRP A C 1
ATOM 820 O O . TRP A 1 102 ? -5.117 -11.953 -19.906 1 97.88 102 TRP A O 1
ATOM 830 N N . GLY A 1 103 ? -3.221 -13.164 -19.844 1 97.44 103 GLY A N 1
ATOM 831 C CA . GLY A 1 103 ? -2.836 -12.852 -21.203 1 97.44 103 GLY A CA 1
ATOM 832 C C . GLY A 1 103 ? -1.809 -11.734 -21.297 1 97.44 103 GLY A C 1
ATOM 833 O O . GLY A 1 103 ? -1.119 -11.602 -22.312 1 97.44 103 GLY A O 1
ATOM 834 N N . THR A 1 104 ? -1.684 -10.945 -20.25 1 97.81 104 THR A N 1
ATOM 835 C CA . THR A 1 104 ? -0.736 -9.836 -20.281 1 97.81 104 THR A CA 1
ATOM 836 C C . THR A 1 104 ? 0.69 -10.352 -20.453 1 97.81 104 THR A C 1
ATOM 838 O O . THR A 1 104 ? 1.511 -9.711 -21.125 1 97.81 104 THR A O 1
ATOM 841 N N . GLU A 1 105 ? 1.04 -11.469 -19.906 1 96.75 105 GLU A N 1
ATOM 842 C CA . GLU A 1 105 ? 2.402 -11.992 -19.906 1 96.75 105 GLU A CA 1
ATOM 843 C C . GLU A 1 105 ? 2.822 -12.43 -21.312 1 96.75 105 GLU A C 1
ATOM 845 O O . GLU A 1 105 ? 4.016 -12.523 -21.609 1 96.75 105 GLU A O 1
ATOM 850 N N . SER A 1 106 ? 1.894 -12.703 -22.172 1 95.56 106 SER A N 1
ATOM 851 C CA . SER A 1 106 ? 2.219 -13.258 -23.484 1 95.56 106 SER A CA 1
ATOM 852 C C . SER A 1 106 ? 1.808 -12.305 -24.609 1 95.56 106 SER A C 1
ATOM 854 O O . SER A 1 106 ? 2.027 -12.586 -25.781 1 95.56 106 SER A O 1
ATOM 856 N N . ASP A 1 107 ? 1.164 -11.195 -24.266 1 95.62 107 ASP A N 1
ATOM 857 C CA . ASP A 1 107 ? 0.738 -10.211 -25.266 1 95.62 107 ASP A CA 1
ATOM 858 C C . ASP A 1 107 ? 1.901 -9.312 -25.688 1 95.62 107 ASP A C 1
ATOM 860 O O . ASP A 1 107 ? 2.359 -8.477 -24.906 1 95.62 107 ASP A O 1
ATOM 864 N N . PRO A 1 108 ? 2.33 -9.43 -26.859 1 94.25 108 PRO A N 1
ATOM 865 C CA . PRO A 1 108 ? 3.465 -8.617 -27.312 1 94.25 108 PRO A CA 1
ATOM 866 C C . PRO A 1 108 ? 3.129 -7.129 -27.391 1 94.25 108 PRO A C 1
ATOM 868 O O . PRO A 1 108 ? 4.031 -6.293 -27.469 1 94.25 108 PRO A O 1
ATOM 871 N N . ASN A 1 109 ? 1.849 -6.809 -27.406 1 95.62 109 ASN A N 1
ATOM 872 C CA . ASN A 1 109 ? 1.413 -5.418 -27.516 1 95.62 109 ASN A CA 1
ATOM 873 C C . ASN A 1 109 ? 1.192 -4.789 -26.156 1 95.62 109 ASN A C 1
ATOM 875 O O . ASN A 1 109 ? 0.902 -3.598 -26.047 1 95.62 109 ASN A O 1
ATOM 879 N N . PHE A 1 110 ? 1.245 -5.562 -25.156 1 96.44 110 PHE A N 1
ATOM 880 C CA . PHE A 1 110 ? 1.098 -5.023 -23.797 1 96.44 110 PHE A CA 1
ATOM 881 C C . PHE A 1 110 ? 2.361 -4.293 -23.375 1 96.44 110 PHE A C 1
ATOM 883 O O . PHE A 1 110 ? 3.434 -4.895 -23.281 1 96.44 110 PHE A O 1
ATOM 890 N N . SER A 1 111 ? 2.311 -3.021 -23.078 1 94 111 SER A N 1
ATOM 891 C CA . SER A 1 111 ? 3.461 -2.156 -22.828 1 94 111 SER A CA 1
ATOM 892 C C . SER A 1 111 ? 3.928 -2.26 -21.391 1 94 111 SER A C 1
ATOM 894 O O . SER A 1 111 ? 5.008 -1.775 -21.047 1 94 111 SER A O 1
ATOM 896 N N . GLY A 1 112 ? 3.1 -2.879 -20.594 1 96.94 112 GLY A N 1
ATOM 897 C CA . GLY A 1 112 ? 3.434 -2.943 -19.172 1 96.94 112 GLY A CA 1
ATOM 898 C C . GLY A 1 112 ? 2.6 -2.008 -18.312 1 96.94 112 GLY A C 1
ATOM 899 O O . GLY A 1 112 ? 1.792 -1.236 -18.844 1 96.94 112 GLY A O 1
ATOM 900 N N . TYR A 1 113 ? 2.779 -2.117 -17.078 1 98.25 113 TYR A N 1
ATOM 901 C CA . TYR A 1 113 ? 2.035 -1.291 -16.125 1 98.25 113 TYR A CA 1
ATOM 902 C C . TYR A 1 113 ? 2.832 -0.052 -15.742 1 98.25 113 TYR A C 1
ATOM 904 O O . TYR A 1 113 ? 4.062 -0.045 -15.836 1 98.25 113 TYR A O 1
ATOM 912 N N . HIS A 1 114 ? 2.066 0.945 -15.422 1 98.25 114 HIS A N 1
ATOM 913 C CA . HIS A 1 114 ? 2.643 2.203 -14.961 1 98.25 114 HIS A CA 1
ATOM 914 C C . HIS A 1 114 ? 2.984 2.139 -13.477 1 98.25 114 HIS A C 1
ATOM 916 O O . HIS A 1 114 ? 2.156 1.725 -12.656 1 98.25 114 HIS A O 1
ATOM 922 N N . ASN A 1 115 ? 4.195 2.557 -13.125 1 97.69 115 ASN A N 1
ATOM 923 C CA . ASN A 1 115 ? 4.668 2.363 -11.758 1 97.69 115 ASN A CA 1
ATOM 924 C C . ASN A 1 115 ? 4.301 3.547 -10.867 1 97.69 115 ASN A C 1
ATOM 926 O O . ASN A 1 115 ? 4.539 3.514 -9.656 1 97.69 115 ASN A O 1
ATOM 930 N N . GLY A 1 116 ? 3.828 4.625 -11.461 1 97.81 116 GLY A N 1
ATOM 931 C CA . GLY A 1 116 ? 3.32 5.754 -10.703 1 97.81 116 GLY A CA 1
ATOM 932 C C . GLY A 1 116 ? 4.371 6.812 -10.438 1 97.81 116 GLY A C 1
ATOM 933 O O . GLY A 1 116 ? 4.082 7.836 -9.812 1 97.81 116 GLY A O 1
ATOM 934 N N . ASN A 1 117 ? 5.641 6.652 -10.992 1 97.81 117 ASN A N 1
ATOM 935 C CA . ASN A 1 117 ? 6.723 7.562 -10.641 1 97.81 117 ASN A CA 1
ATOM 936 C C . ASN A 1 117 ? 7.18 8.383 -11.844 1 97.81 117 ASN A C 1
ATOM 938 O O . ASN A 1 117 ? 8.117 9.172 -11.742 1 97.81 117 ASN A O 1
ATOM 942 N N . SER A 1 118 ? 6.582 8.172 -12.984 1 96.62 118 SER A N 1
ATOM 943 C CA . SER A 1 118 ? 6.602 9.07 -14.133 1 96.62 118 SER A CA 1
ATOM 944 C C . SER A 1 118 ? 5.215 9.648 -14.406 1 96.62 118 SER A C 1
ATOM 946 O O . SER A 1 118 ? 4.215 9.133 -13.906 1 96.62 118 SER A O 1
ATOM 948 N N . GLU A 1 119 ? 5.105 10.695 -15.18 1 96.38 119 GLU A N 1
ATOM 949 C CA . GLU A 1 119 ? 3.809 11.328 -15.406 1 96.38 119 GLU A CA 1
ATOM 950 C C . GLU A 1 119 ? 2.854 10.391 -16.141 1 96.38 119 GLU A C 1
ATOM 952 O O . GLU A 1 119 ? 3.256 9.688 -17.062 1 96.38 119 GLU A O 1
ATOM 957 N N . PRO A 1 120 ? 1.612 10.32 -15.844 1 97.56 120 PRO A N 1
ATOM 958 C CA . PRO A 1 120 ? 1.003 11 -14.695 1 97.56 120 PRO A CA 1
ATOM 959 C C . PRO A 1 120 ? 1.298 10.297 -13.375 1 97.56 120 PRO A C 1
ATOM 961 O O . PRO A 1 120 ? 1.146 9.07 -13.273 1 97.56 120 PRO A O 1
ATOM 964 N N . LYS A 1 121 ? 1.606 11.07 -12.328 1 98.12 121 LYS A N 1
ATOM 965 C CA . LYS A 1 121 ? 2.088 10.492 -11.086 1 98.12 121 LYS A CA 1
ATOM 966 C C . LYS A 1 121 ? 0.952 10.328 -10.078 1 98.12 121 LYS A C 1
ATOM 968 O O . LYS A 1 121 ? -0.056 11.031 -10.148 1 98.12 121 LYS A O 1
ATOM 973 N N . GLY A 1 122 ? 1.082 9.438 -9.164 1 98.25 122 GLY A N 1
ATOM 974 C CA . GLY A 1 122 ? 0.182 9.211 -8.047 1 98.25 122 GLY A CA 1
ATOM 975 C C . GLY A 1 122 ? 0.769 8.297 -6.984 1 98.25 122 GLY A C 1
ATOM 976 O O . GLY A 1 122 ? 1.46 8.766 -6.074 1 98.25 122 GLY A O 1
ATOM 977 N N . PHE A 1 123 ? 0.582 7.004 -7.227 1 98.62 123 PHE A N 1
ATOM 978 C CA . PHE A 1 123 ? 1.231 6.004 -6.391 1 98.62 123 PHE A CA 1
ATOM 979 C C . PHE A 1 123 ? 2.746 6.16 -6.434 1 98.62 123 PHE A C 1
ATOM 981 O O . PHE A 1 123 ? 3.314 6.461 -7.484 1 98.62 123 PHE A O 1
ATOM 988 N N . GLY A 1 124 ? 3.387 5.945 -5.297 1 98.62 124 GLY A N 1
ATOM 989 C CA . GLY A 1 124 ? 4.836 6.09 -5.25 1 98.62 124 GLY A CA 1
ATOM 990 C C . GLY A 1 124 ? 5.559 4.766 -5.082 1 98.62 124 GLY A C 1
ATOM 991 O O . GLY A 1 124 ? 6.316 4.352 -5.965 1 98.62 124 GLY A O 1
ATOM 992 N N . HIS A 1 125 ? 5.281 4.148 -3.91 1 98.88 125 HIS A N 1
ATOM 993 C CA . HIS A 1 125 ? 6.039 2.938 -3.619 1 98.88 125 HIS A CA 1
ATOM 994 C C . HIS A 1 125 ? 5.41 2.16 -2.465 1 98.88 125 HIS A C 1
ATOM 996 O O . HIS A 1 125 ? 4.559 2.689 -1.748 1 98.88 125 HIS A O 1
ATOM 1002 N N . ILE A 1 126 ? 5.805 0.913 -2.369 1 98.88 126 ILE A N 1
ATOM 1003 C CA . ILE A 1 126 ? 5.711 0.251 -1.072 1 98.88 126 ILE A CA 1
ATOM 1004 C C . ILE A 1 126 ? 7.059 0.326 -0.358 1 98.88 126 ILE A C 1
ATOM 1006 O O . ILE A 1 126 ? 8.078 0.642 -0.975 1 98.88 126 ILE A O 1
ATOM 1010 N N . GLY A 1 127 ? 6.988 0.188 0.929 1 98.75 127 GLY A N 1
ATOM 1011 C CA . GLY A 1 127 ? 8.203 0.24 1.725 1 98.75 127 GLY A CA 1
ATOM 1012 C C . GLY A 1 127 ? 8.406 -0.988 2.594 1 98.75 127 GLY A C 1
ATOM 1013 O O . GLY A 1 127 ? 7.469 -1.447 3.252 1 98.75 127 GLY A O 1
ATOM 1014 N N . ILE A 1 128 ? 9.547 -1.499 2.547 1 98.81 128 ILE A N 1
ATOM 1015 C CA . ILE A 1 128 ? 9.953 -2.633 3.369 1 98.81 128 ILE A CA 1
ATOM 1016 C C . ILE A 1 128 ? 10.977 -2.178 4.406 1 98.81 128 ILE A C 1
ATOM 1018 O O . ILE A 1 128 ? 12.031 -1.649 4.051 1 98.81 128 ILE A O 1
ATOM 1022 N N . MET A 1 129 ? 10.617 -2.297 5.648 1 98.69 129 MET A N 1
ATOM 1023 C CA . MET A 1 129 ? 11.562 -2.029 6.73 1 98.69 129 MET A CA 1
ATOM 1024 C C . MET A 1 129 ? 12.492 -3.217 6.941 1 98.69 129 MET A C 1
ATOM 1026 O O . MET A 1 129 ? 12.047 -4.363 7 1 98.69 129 MET A O 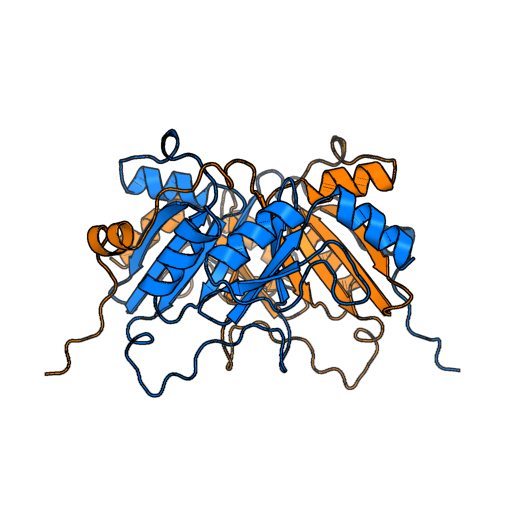1
ATOM 1030 N N . VAL A 1 130 ? 13.727 -2.955 6.996 1 98.56 130 VAL A N 1
ATOM 1031 C CA . VAL A 1 130 ? 14.727 -3.994 7.207 1 98.56 130 VAL A CA 1
ATOM 1032 C C . VAL A 1 130 ? 15.602 -3.635 8.406 1 98.56 130 VAL A C 1
ATOM 1034 O O . VAL A 1 130 ? 15.773 -2.455 8.727 1 98.56 130 VAL A O 1
ATOM 1037 N N . PRO A 1 131 ? 16.172 -4.648 9.039 1 97.69 131 PRO A N 1
ATOM 1038 C CA . PRO A 1 131 ? 17.031 -4.363 10.195 1 97.69 131 PRO A CA 1
ATOM 1039 C C . PRO A 1 131 ? 18.312 -3.613 9.805 1 97.69 131 PRO A C 1
ATOM 1041 O O . PRO A 1 131 ? 18.859 -2.852 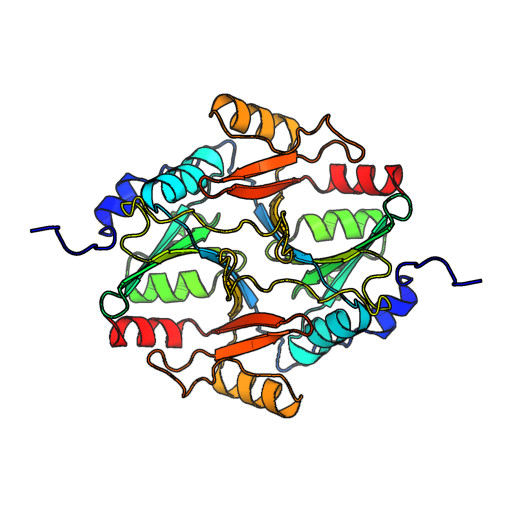10.609 1 97.69 131 PRO A O 1
ATOM 1044 N N . ASP A 1 132 ? 18.828 -3.873 8.672 1 97.12 132 ASP A N 1
ATOM 1045 C CA . ASP A 1 132 ? 20.078 -3.314 8.18 1 97.12 132 ASP A CA 1
ATOM 1046 C C . ASP A 1 132 ? 20 -3.055 6.676 1 97.12 132 ASP A C 1
ATOM 1048 O O . ASP A 1 132 ? 20.047 -3.992 5.879 1 97.12 132 ASP A O 1
ATOM 1052 N N . VAL A 1 133 ? 19.969 -1.786 6.285 1 97.56 133 VAL A N 1
ATOM 1053 C CA . VAL A 1 133 ? 19.75 -1.396 4.895 1 97.56 133 VAL A CA 1
ATOM 1054 C C . VAL A 1 133 ? 20.938 -1.85 4.047 1 97.56 133 VAL A C 1
ATOM 1056 O O . VAL A 1 133 ? 20.75 -2.385 2.949 1 97.56 133 VAL A O 1
ATOM 1059 N N . GLU A 1 134 ? 22.125 -1.649 4.508 1 96.75 134 GLU A N 1
ATOM 1060 C CA . GLU A 1 134 ? 23.312 -2.018 3.758 1 96.75 134 GLU A CA 1
ATOM 1061 C C . GLU A 1 134 ? 23.359 -3.518 3.475 1 96.75 134 GLU A C 1
ATOM 1063 O O . GLU A 1 134 ? 23.625 -3.936 2.35 1 96.75 134 GLU A O 1
ATOM 1068 N N . LYS A 1 135 ? 23.109 -4.32 4.461 1 97.75 135 LYS A N 1
ATOM 1069 C CA . LYS A 1 135 ? 23.109 -5.773 4.297 1 97.75 135 LYS A CA 1
ATOM 1070 C C . LYS A 1 135 ? 22.016 -6.215 3.33 1 97.75 135 LYS A C 1
ATOM 1072 O O . LYS A 1 135 ? 22.234 -7.078 2.482 1 97.75 135 LYS A O 1
ATOM 1077 N N . ALA A 1 136 ? 20.844 -5.652 3.5 1 98.44 136 ALA A N 1
ATOM 1078 C CA . ALA A 1 136 ? 19.75 -5.98 2.594 1 98.44 136 ALA A CA 1
ATOM 1079 C C . ALA A 1 136 ? 20.109 -5.625 1.152 1 98.44 136 ALA A C 1
ATOM 1081 O O . ALA A 1 136 ? 19.859 -6.414 0.234 1 98.44 136 ALA A O 1
ATOM 1082 N N . CYS A 1 137 ? 20.688 -4.477 0.926 1 98 137 CYS A N 1
ATOM 1083 C CA . CYS A 1 137 ? 21.047 -4.023 -0.415 1 98 137 CYS A CA 1
ATOM 1084 C C . CYS A 1 137 ? 22.125 -4.914 -1.022 1 98 137 CYS A C 1
ATOM 1086 O O . CYS A 1 137 ? 22.094 -5.199 -2.221 1 98 137 CYS A O 1
ATOM 1088 N N . ALA A 1 138 ? 23.062 -5.285 -0.197 1 98.25 138 ALA A N 1
ATOM 1089 C CA . ALA A 1 138 ? 24.078 -6.215 -0.688 1 98.25 138 ALA A CA 1
ATOM 1090 C C . ALA A 1 138 ? 23.438 -7.504 -1.195 1 98.25 138 ALA A C 1
ATOM 1092 O O . ALA A 1 138 ? 23.828 -8.023 -2.242 1 98.25 138 ALA A O 1
ATOM 1093 N N . ARG A 1 139 ? 22.531 -7.984 -0.47 1 98.25 139 ARG A N 1
ATOM 1094 C CA . ARG A 1 139 ? 21.797 -9.172 -0.89 1 98.25 139 ARG A CA 1
ATOM 1095 C C . ARG A 1 139 ? 21.062 -8.93 -2.203 1 98.25 139 ARG A C 1
ATOM 1097 O O . ARG A 1 139 ? 21.141 -9.742 -3.127 1 98.25 139 ARG A O 1
ATOM 1104 N N . PHE A 1 140 ? 20.281 -7.84 -2.305 1 98.62 140 PHE A N 1
ATOM 1105 C CA . PHE A 1 140 ? 19.531 -7.527 -3.514 1 98.62 140 PHE A CA 1
ATOM 1106 C C . PHE A 1 140 ? 20.453 -7.41 -4.715 1 98.62 140 PHE A C 1
ATOM 1108 O O . PHE A 1 140 ? 20.125 -7.875 -5.809 1 98.62 140 PHE A O 1
ATOM 1115 N N . GLU A 1 141 ? 21.578 -6.785 -4.488 1 97.94 141 GLU A N 1
ATOM 1116 C CA . GLU A 1 141 ? 22.562 -6.664 -5.559 1 97.94 141 GLU A CA 1
ATOM 1117 C C . GLU A 1 141 ? 23.062 -8.031 -6.02 1 97.94 141 GLU A C 1
ATOM 1119 O O . GLU A 1 141 ? 23.156 -8.289 -7.219 1 97.94 141 GLU A O 1
ATOM 1124 N N . SER A 1 142 ? 23.375 -8.891 -5.121 1 98.38 142 SER A N 1
ATOM 1125 C CA . SER A 1 142 ? 23.875 -10.227 -5.441 1 98.38 142 SER A CA 1
ATOM 1126 C C . SER A 1 142 ? 22.844 -11.047 -6.203 1 98.38 142 SER A C 1
ATOM 1128 O O . SER A 1 142 ? 23.188 -12 -6.902 1 98.38 142 SER A O 1
ATOM 1130 N N . LEU A 1 143 ? 21.625 -10.68 -6.055 1 98.5 143 LEU A N 1
ATOM 1131 C CA . LEU A 1 143 ? 20.547 -11.391 -6.711 1 98.5 143 LEU A CA 1
ATOM 1132 C C . LEU A 1 143 ? 20.156 -10.711 -8.016 1 98.5 143 LEU A C 1
ATOM 1134 O O . LEU A 1 143 ? 19.141 -11.062 -8.633 1 98.5 143 LEU A O 1
ATOM 1138 N N . GLY A 1 144 ? 20.859 -9.656 -8.367 1 98 144 GLY A N 1
ATOM 1139 C CA . GLY A 1 144 ? 20.688 -9.016 -9.656 1 98 144 GLY A CA 1
ATOM 1140 C C . GLY A 1 144 ? 19.516 -8.055 -9.688 1 98 144 GLY A C 1
ATOM 1141 O O . GLY A 1 144 ? 18.969 -7.758 -10.75 1 98 144 GLY A O 1
ATOM 1142 N N . THR A 1 145 ? 19.109 -7.609 -8.539 1 98.31 145 THR A N 1
ATOM 1143 C CA . THR A 1 145 ? 17.969 -6.703 -8.438 1 98.31 145 THR A CA 1
ATOM 1144 C C . THR A 1 145 ? 18.328 -5.316 -8.961 1 98.31 145 THR A C 1
ATOM 1146 O O . THR A 1 145 ? 19.422 -4.809 -8.68 1 98.31 145 THR A O 1
ATOM 1149 N N . LYS A 1 146 ? 17.406 -4.707 -9.672 1 98.25 146 LYS A N 1
ATOM 1150 C CA . LYS A 1 146 ? 17.625 -3.363 -10.203 1 98.25 146 LYS A CA 1
ATOM 1151 C C . LYS A 1 146 ? 17.438 -2.311 -9.117 1 98.25 146 LYS A C 1
ATOM 1153 O O . LYS A 1 146 ? 16.422 -2.314 -8.414 1 98.25 146 LYS A O 1
ATOM 1158 N N . PHE A 1 147 ? 18.391 -1.358 -9 1 98.31 147 PHE A N 1
ATOM 1159 C CA . PHE A 1 147 ? 18.312 -0.254 -8.047 1 98.31 147 PHE A CA 1
ATOM 1160 C C . PHE A 1 147 ? 17.938 1.041 -8.75 1 98.31 147 PHE A C 1
ATOM 1162 O O . PHE A 1 147 ? 18.484 1.371 -9.805 1 98.31 147 PHE A O 1
ATOM 1169 N N . ILE A 1 148 ? 16.984 1.708 -8.211 1 97.25 148 ILE A N 1
ATOM 1170 C CA . ILE A 1 148 ? 16.656 3.072 -8.609 1 97.25 148 ILE A CA 1
ATOM 1171 C C . ILE A 1 148 ? 17.562 4.055 -7.859 1 97.25 148 ILE A C 1
ATOM 1173 O O . ILE A 1 148 ? 17.969 5.078 -8.414 1 97.25 148 ILE A O 1
ATOM 1177 N N . LYS A 1 149 ? 17.75 3.75 -6.605 1 95.5 149 LYS A N 1
ATOM 1178 C CA . LYS A 1 149 ? 18.578 4.543 -5.703 1 95.5 149 LYS A CA 1
ATOM 1179 C C . LYS A 1 149 ? 19.328 3.648 -4.727 1 95.5 149 LYS A C 1
ATOM 1181 O O . LYS A 1 149 ? 18.734 2.854 -4.004 1 95.5 149 LYS A O 1
ATOM 1186 N N . LYS A 1 150 ? 20.641 3.807 -4.77 1 95.94 150 LYS A N 1
ATOM 1187 C CA . LYS A 1 150 ? 21.453 3.119 -3.77 1 95.94 150 LYS A CA 1
ATOM 1188 C C . LYS A 1 150 ? 21.531 3.916 -2.469 1 95.94 150 LYS A C 1
ATOM 1190 O O . LYS A 1 150 ? 21.281 5.125 -2.465 1 95.94 150 LYS A O 1
ATOM 1195 N N . PRO A 1 151 ? 21.859 3.238 -1.345 1 93.19 151 PRO A N 1
ATOM 1196 C CA . PRO A 1 151 ? 21.891 3.93 -0.054 1 93.19 151 PRO A CA 1
ATOM 1197 C C . PRO A 1 151 ? 22.875 5.094 -0.031 1 93.19 151 PRO A C 1
ATOM 1199 O O . PRO A 1 151 ? 22.734 6.012 0.78 1 93.19 151 PRO A O 1
ATOM 1202 N N . THR A 1 152 ? 23.812 5.078 -0.88 1 90.81 152 THR A N 1
ATOM 1203 C CA . THR A 1 152 ? 24.844 6.098 -0.888 1 90.81 152 THR A CA 1
ATOM 1204 C C . THR A 1 152 ? 24.484 7.234 -1.835 1 90.81 152 THR A C 1
ATOM 1206 O O . THR A 1 152 ? 25.172 8.258 -1.877 1 90.81 152 THR A O 1
ATOM 1209 N N . ASP A 1 153 ? 23.469 7.035 -2.529 1 90.19 153 ASP A N 1
ATOM 1210 C CA . ASP A 1 153 ? 23.094 7.996 -3.568 1 90.19 153 ASP A CA 1
ATOM 1211 C C . ASP A 1 153 ? 22.203 9.102 -3.006 1 90.19 153 ASP A C 1
ATOM 1213 O O . ASP A 1 153 ? 21.469 8.883 -2.047 1 90.19 153 ASP A O 1
ATOM 1217 N N . GLY A 1 154 ? 22.281 10.242 -3.66 1 81.88 154 GLY A N 1
ATOM 1218 C CA . GLY A 1 154 ? 21.312 11.312 -3.443 1 81.88 154 GLY A CA 1
ATOM 1219 C C . GLY A 1 154 ? 21.516 12.023 -2.119 1 81.88 154 GLY A C 1
ATOM 1220 O O . GLY A 1 154 ? 22.516 11.828 -1.443 1 81.88 154 GLY A O 1
ATOM 1221 N N . THR A 1 155 ? 20.484 12.852 -1.817 1 78.44 155 THR A N 1
ATOM 1222 C CA . THR A 1 155 ? 20.516 13.711 -0.635 1 78.44 155 THR A CA 1
ATOM 1223 C C . THR A 1 155 ? 20.156 12.914 0.617 1 78.44 155 THR A C 1
ATOM 1225 O O . THR A 1 155 ? 20.766 13.109 1.676 1 78.44 155 THR A O 1
ATOM 1228 N N . MET A 1 156 ? 19.219 12.078 0.427 1 78.94 156 MET A N 1
ATOM 1229 C CA . MET A 1 156 ? 18.828 11.234 1.552 1 78.94 156 MET A CA 1
ATOM 1230 C C . MET A 1 156 ? 19.609 9.93 1.549 1 78.94 156 MET A C 1
ATOM 1232 O O . MET A 1 156 ? 19.328 9.023 0.761 1 78.94 156 MET A O 1
ATOM 1236 N N . LYS A 1 157 ? 20.453 9.828 2.459 1 83.25 157 LYS A N 1
ATOM 1237 C CA . LYS A 1 157 ? 21.328 8.656 2.523 1 83.25 157 LYS A CA 1
ATOM 1238 C C . LYS A 1 157 ? 20.719 7.566 3.395 1 83.25 157 LYS A C 1
ATOM 1240 O O . LYS A 1 157 ? 19.75 7.809 4.125 1 83.25 157 LYS A O 1
ATOM 1245 N N . ASN A 1 158 ? 21.172 6.336 3.201 1 89.19 158 ASN A N 1
ATOM 1246 C CA . ASN A 1 158 ? 20.844 5.168 4.012 1 89.19 158 ASN A CA 1
ATOM 1247 C C . ASN A 1 158 ? 19.422 4.688 3.746 1 89.19 158 ASN A C 1
ATOM 1249 O O . ASN A 1 158 ? 18.797 4.082 4.617 1 89.19 158 ASN A O 1
ATOM 1253 N N . ILE A 1 159 ? 18.859 5.109 2.74 1 93.12 159 ILE A N 1
ATOM 1254 C CA . ILE A 1 159 ? 17.641 4.543 2.188 1 93.12 159 ILE A CA 1
ATOM 1255 C C . ILE A 1 159 ? 17.875 4.098 0.748 1 93.12 159 ILE A C 1
ATOM 1257 O O . ILE A 1 159 ? 18.703 4.684 0.038 1 93.12 159 ILE A O 1
ATOM 1261 N N . ALA A 1 160 ? 17.25 3.098 0.306 1 97.12 160 ALA A N 1
ATOM 1262 C CA . ALA A 1 160 ? 17.406 2.609 -1.062 1 97.12 160 ALA A CA 1
ATOM 1263 C C . ALA A 1 160 ? 16.047 2.398 -1.723 1 97.12 160 ALA A C 1
ATOM 1265 O O . ALA A 1 160 ? 15.031 2.256 -1.036 1 97.12 160 ALA A O 1
ATOM 1266 N N . PHE A 1 161 ? 16.031 2.475 -2.975 1 98.19 161 PHE A N 1
ATOM 1267 C CA . PHE A 1 161 ? 14.891 2.076 -3.793 1 98.19 161 PHE A CA 1
ATOM 1268 C C . PHE A 1 161 ? 15.305 1.023 -4.816 1 98.19 161 PHE A C 1
ATOM 1270 O O . PHE A 1 161 ? 16.25 1.225 -5.578 1 98.19 161 PHE A O 1
ATOM 1277 N N . ILE A 1 162 ? 14.578 -0.059 -4.816 1 98.75 162 ILE A N 1
ATOM 1278 C CA . ILE A 1 162 ? 14.758 -1.084 -5.84 1 98.75 162 ILE A CA 1
ATOM 1279 C C . ILE A 1 162 ? 13.484 -1.199 -6.68 1 98.75 162 ILE A C 1
ATOM 1281 O O . ILE A 1 162 ? 12.484 -0.547 -6.391 1 98.75 162 ILE A O 1
ATOM 1285 N N . GLN A 1 163 ? 13.539 -2.002 -7.762 1 98.56 163 GLN A N 1
ATOM 1286 C CA . GLN A 1 163 ? 12.391 -2.186 -8.648 1 98.56 163 GLN A CA 1
ATOM 1287 C C . GLN A 1 163 ? 11.984 -3.654 -8.727 1 98.56 163 GLN A C 1
ATOM 1289 O O . GLN A 1 163 ? 12.844 -4.539 -8.789 1 98.56 163 GLN A O 1
ATOM 1294 N N . ASP A 1 164 ? 10.711 -3.857 -8.711 1 98.75 164 ASP A N 1
ATOM 1295 C CA . ASP A 1 164 ? 10.219 -5.203 -8.984 1 98.75 164 ASP A CA 1
ATOM 1296 C C . ASP A 1 164 ? 10.109 -5.453 -10.484 1 98.75 164 ASP A C 1
ATOM 1298 O O . ASP A 1 164 ? 10.477 -4.598 -11.289 1 98.75 164 ASP A O 1
ATOM 1302 N N . PRO A 1 165 ? 9.656 -6.602 -10.953 1 98.56 165 PRO A N 1
ATOM 1303 C CA . PRO A 1 165 ? 9.656 -6.969 -12.375 1 98.56 165 PRO A CA 1
ATOM 1304 C C . PRO A 1 165 ? 8.828 -6.016 -13.234 1 98.56 165 PRO A C 1
ATOM 1306 O O . PRO A 1 165 ? 9.062 -5.898 -14.438 1 98.56 165 PRO A O 1
ATOM 1309 N N . ASP A 1 166 ? 7.828 -5.344 -12.641 1 98.62 166 ASP A N 1
ATOM 1310 C CA . ASP A 1 166 ? 6.973 -4.445 -13.406 1 98.62 166 ASP A CA 1
ATOM 1311 C C . ASP A 1 166 ? 7.406 -2.992 -13.234 1 98.62 166 ASP A C 1
ATOM 1313 O O . ASP A 1 166 ? 6.734 -2.078 -13.719 1 98.62 166 ASP A O 1
ATOM 1317 N N . GLY A 1 167 ? 8.43 -2.791 -12.461 1 98.44 167 GLY A N 1
ATOM 1318 C CA . GLY A 1 167 ? 9 -1.458 -12.359 1 98.44 167 GLY A CA 1
ATOM 1319 C C . GLY A 1 167 ? 8.516 -0.697 -11.133 1 98.44 167 GLY A C 1
ATOM 1320 O O . GLY A 1 167 ? 8.914 0.449 -10.914 1 98.44 167 GLY A O 1
ATOM 1321 N N . TYR A 1 168 ? 7.641 -1.286 -10.352 1 98.81 168 TYR A N 1
ATOM 1322 C CA . TYR A 1 168 ? 7.223 -0.617 -9.133 1 98.81 168 TYR A CA 1
ATOM 1323 C C . TYR A 1 168 ? 8.414 -0.373 -8.211 1 98.81 168 TYR A C 1
ATOM 1325 O O . TYR A 1 168 ? 9.289 -1.227 -8.078 1 98.81 168 TYR A O 1
ATOM 1333 N N . TRP A 1 169 ? 8.414 0.8 -7.586 1 98.81 169 TRP A N 1
ATOM 1334 C CA . TRP A 1 169 ? 9.484 1.114 -6.641 1 98.81 169 TRP A CA 1
ATOM 1335 C C . TRP A 1 169 ? 9.211 0.483 -5.281 1 98.81 169 TRP A C 1
ATOM 1337 O O . TRP A 1 169 ? 8.07 0.464 -4.816 1 98.81 169 TRP A O 1
ATOM 1347 N N . ILE A 1 170 ? 10.211 -0.004 -4.727 1 98.88 170 ILE A N 1
ATOM 1348 C CA . ILE A 1 170 ? 10.188 -0.519 -3.361 1 98.88 170 ILE A CA 1
ATOM 1349 C C . ILE A 1 170 ? 11.25 0.185 -2.523 1 98.88 170 ILE A C 1
ATOM 1351 O O . ILE A 1 170 ? 12.445 0.064 -2.799 1 98.88 170 ILE A O 1
ATOM 1355 N N . GLU A 1 171 ? 10.812 0.885 -1.559 1 98.5 171 GLU A N 1
ATOM 1356 C CA . GLU A 1 171 ? 11.711 1.569 -0.634 1 98.5 171 GLU A CA 1
ATOM 1357 C C . GLU A 1 171 ? 12.25 0.609 0.422 1 98.5 171 GLU A C 1
ATOM 1359 O O . GLU A 1 171 ? 11.492 -0.145 1.03 1 98.5 171 GLU A O 1
ATOM 1364 N N . ILE A 1 172 ? 13.523 0.563 0.545 1 98.5 172 ILE A N 1
ATOM 1365 C CA . ILE A 1 172 ? 14.188 -0.196 1.598 1 98.5 172 ILE A CA 1
ATOM 1366 C C . ILE A 1 172 ? 14.664 0.752 2.697 1 98.5 172 ILE A C 1
ATOM 1368 O O . ILE A 1 172 ? 15.516 1.608 2.461 1 98.5 172 ILE A O 1
ATOM 1372 N N . LEU A 1 173 ? 14.055 0.581 3.891 1 97.62 173 LEU A N 1
ATOM 1373 C CA . LEU A 1 173 ? 14.312 1.591 4.914 1 97.62 173 LEU A CA 1
ATOM 1374 C C . LEU A 1 173 ? 14.539 0.943 6.273 1 97.62 173 LEU A C 1
ATOM 1376 O O . LEU A 1 173 ? 14.148 -0.206 6.492 1 97.62 173 LEU A O 1
ATOM 1380 N N . ASN A 1 174 ? 15.172 1.666 7.117 1 97.5 174 ASN A N 1
ATOM 1381 C CA . ASN A 1 174 ? 15.344 1.394 8.539 1 97.5 174 ASN A CA 1
ATOM 1382 C C . ASN A 1 174 ? 15 2.611 9.391 1 97.5 174 ASN A C 1
ATOM 1384 O O . ASN A 1 174 ? 15.375 3.736 9.055 1 97.5 174 ASN A O 1
ATOM 1388 N N . PRO A 1 175 ? 14.258 2.357 10.477 1 95.69 175 PRO A N 1
ATOM 1389 C CA . PRO A 1 175 ? 13.812 3.502 11.273 1 95.69 175 PRO A CA 1
ATOM 1390 C C . PRO A 1 175 ? 14.961 4.406 11.711 1 95.69 175 PRO A C 1
ATOM 1392 O O . PRO A 1 175 ? 14.852 5.633 11.633 1 95.69 175 PRO A O 1
ATOM 1395 N N . SER A 1 176 ? 16.047 3.859 12.141 1 92.44 176 SER A N 1
ATOM 1396 C CA . SER A 1 176 ? 17.172 4.652 12.625 1 92.44 176 SER A CA 1
ATOM 1397 C C . SER A 1 176 ? 17.766 5.508 11.508 1 92.44 176 SER A C 1
ATOM 1399 O O . SER A 1 176 ? 18.172 6.645 11.734 1 92.44 176 SER A O 1
ATOM 1401 N N . CYS A 1 177 ? 17.781 4.973 10.359 1 89.38 177 CYS A N 1
ATOM 1402 C CA . CYS A 1 177 ? 18.328 5.691 9.211 1 89.38 177 CYS A CA 1
ATOM 1403 C C . CYS A 1 177 ? 17.422 6.855 8.82 1 89.38 177 CYS A C 1
ATOM 1405 O O . CYS A 1 177 ? 17.906 7.914 8.422 1 89.38 177 CYS A O 1
ATOM 1407 N N . VAL A 1 178 ? 16.156 6.641 8.906 1 87.69 178 VAL A N 1
ATOM 1408 C CA . VAL A 1 178 ? 15.211 7.688 8.539 1 87.69 178 VAL A CA 1
ATOM 1409 C C . VAL A 1 178 ? 15.305 8.844 9.531 1 87.69 178 VAL A C 1
ATOM 1411 O O . VAL A 1 178 ? 15.266 10.016 9.141 1 87.69 178 VAL A O 1
ATOM 1414 N N . VAL A 1 179 ? 15.438 8.523 10.797 1 89.81 179 VAL A N 1
ATOM 1415 C CA . VAL A 1 179 ? 15.617 9.562 11.812 1 89.81 179 VAL A CA 1
ATOM 1416 C C . VAL A 1 179 ? 16.828 10.422 11.461 1 89.81 179 VAL A C 1
ATOM 1418 O O . VAL A 1 179 ? 16.766 11.656 11.523 1 89.81 179 VAL A O 1
ATOM 1421 N N . GLN A 1 180 ? 17.859 9.773 11.039 1 85.25 180 GLN A N 1
ATOM 1422 C CA . GLN A 1 180 ? 19.078 10.492 10.68 1 85.25 180 GLN A CA 1
ATOM 1423 C C . GLN A 1 180 ? 18.859 11.352 9.43 1 85.25 180 GLN A C 1
ATOM 1425 O O . GLN A 1 180 ? 19.359 12.477 9.359 1 85.25 180 GLN A O 1
ATOM 1430 N N . ALA A 1 181 ? 18.156 10.773 8.531 1 80.38 181 ALA A N 1
ATOM 1431 C CA . ALA A 1 181 ? 17.891 11.484 7.285 1 80.38 181 ALA A CA 1
ATOM 1432 C C . ALA A 1 181 ? 17.062 12.75 7.535 1 80.38 181 ALA A C 1
ATOM 1434 O O . ALA A 1 181 ? 17.312 13.789 6.922 1 80.38 181 ALA A O 1
ATOM 1435 N N . VAL A 1 182 ? 16.062 12.672 8.336 1 82 182 VAL A N 1
ATOM 1436 C CA . VAL A 1 182 ? 15.203 13.805 8.664 1 82 182 VAL A CA 1
ATOM 1437 C C . VAL A 1 182 ? 16.031 14.914 9.297 1 82 182 VAL A C 1
ATOM 1439 O O . VAL A 1 182 ? 15.844 16.094 8.984 1 82 182 VAL A O 1
ATOM 1442 N N . LYS A 1 183 ? 16.953 14.547 10.117 1 82.88 183 LYS A N 1
ATOM 1443 C CA . LYS A 1 183 ? 17.812 15.523 10.789 1 82.88 183 LYS A CA 1
ATOM 1444 C C . LYS A 1 183 ? 18.75 16.203 9.797 1 82.88 183 LYS A C 1
ATOM 1446 O O . LYS A 1 183 ? 19.125 17.359 9.969 1 82.88 183 LYS A O 1
ATOM 1451 N N . GLN A 1 184 ? 19.062 15.43 8.742 1 77.56 184 GLN A N 1
ATOM 1452 C CA . GLN A 1 184 ? 19.984 15.945 7.734 1 77.56 184 GLN A CA 1
ATOM 1453 C C . GLN A 1 184 ? 19.297 16.969 6.84 1 77.56 184 GLN A C 1
ATOM 1455 O O . GLN A 1 184 ? 19.938 17.922 6.363 1 77.56 184 GLN A O 1
ATOM 1460 N N . VAL A 1 185 ? 18.078 16.688 6.574 1 69.31 185 VAL A N 1
ATOM 1461 C CA . VAL A 1 185 ? 17.422 17.547 5.586 1 69.31 185 VAL A CA 1
ATOM 1462 C C . VAL A 1 185 ? 16.547 18.578 6.289 1 69.31 185 VAL A C 1
ATOM 1464 O O . VAL A 1 185 ? 15.859 19.359 5.637 1 69.31 185 VAL A O 1
ATOM 1467 N N . ALA A 1 186 ? 16.312 18.562 7.566 1 63.69 186 ALA A N 1
ATOM 1468 C CA . ALA A 1 186 ? 15.562 19.547 8.344 1 63.69 186 ALA A CA 1
ATOM 1469 C C . ALA A 1 186 ? 16.344 20.844 8.484 1 63.69 186 ALA A C 1
ATOM 1471 O O . ALA A 1 186 ? 17.578 20.828 8.508 1 63.69 186 ALA A O 1
ATOM 1472 N N . MET B 1 1 ? -4.391 -23.094 -32.688 1 44.81 1 MET B N 1
ATOM 1473 C CA . MET B 1 1 ? -5.457 -22.375 -32 1 44.81 1 MET B CA 1
ATOM 1474 C C . MET B 1 1 ? -4.926 -21.656 -30.766 1 44.81 1 MET B C 1
ATOM 1476 O O . MET B 1 1 ? -4.199 -22.25 -29.969 1 44.81 1 MET B O 1
ATOM 1480 N N . ALA B 1 2 ? -4.695 -20.406 -30.828 1 54.78 2 ALA B N 1
ATOM 1481 C CA . ALA B 1 2 ? -3.967 -19.75 -29.734 1 54.78 2 ALA B CA 1
ATOM 1482 C C . ALA B 1 2 ? -4.609 -20.062 -28.391 1 54.78 2 ALA B C 1
ATOM 1484 O O . ALA B 1 2 ? -5.824 -19.922 -28.219 1 54.78 2 ALA B O 1
ATOM 1485 N N . GLN B 1 3 ? -4.078 -20.953 -27.594 1 66.88 3 GLN B N 1
ATOM 1486 C CA . GLN B 1 3 ? -4.648 -21.375 -26.328 1 66.88 3 GLN B CA 1
ATOM 1487 C C . GLN B 1 3 ? -5.121 -20.172 -25.5 1 66.88 3 GLN B C 1
ATOM 1489 O O . GLN B 1 3 ? -4.457 -19.141 -25.484 1 66.88 3 GLN B O 1
ATOM 1494 N N . GLU B 1 4 ? -6.426 -20.047 -25.188 1 84.69 4 GLU B N 1
ATOM 1495 C CA . GLU B 1 4 ? -7.023 -19.016 -24.328 1 84.69 4 GLU B CA 1
ATOM 1496 C C . GLU B 1 4 ? -6.188 -18.781 -23.078 1 84.69 4 GLU B C 1
ATOM 1498 O O . GLU B 1 4 ? -5.738 -19.719 -22.438 1 84.69 4 GLU B O 1
ATOM 1503 N N . PRO B 1 5 ? -5.785 -17.609 -22.906 1 89.56 5 PRO B N 1
ATOM 1504 C 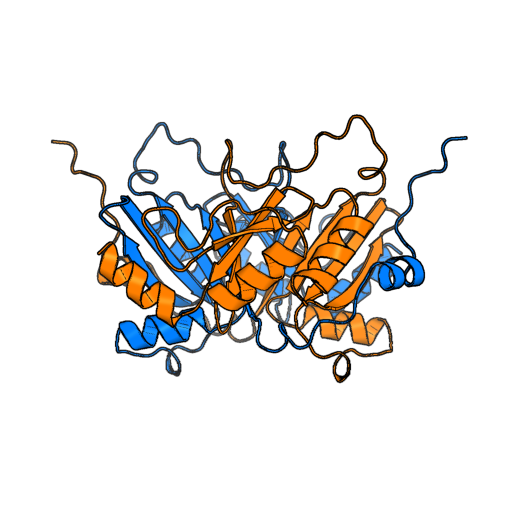CA . PRO B 1 5 ? -5.004 -17.328 -21.703 1 89.56 5 PRO B CA 1
ATOM 1505 C C . PRO B 1 5 ? -5.652 -17.875 -20.438 1 89.56 5 PRO B C 1
ATOM 1507 O O . PRO B 1 5 ? -6.879 -17.875 -20.312 1 89.56 5 PRO B O 1
ATOM 1510 N N . ALA B 1 6 ? -4.887 -18.406 -19.609 1 91.75 6 ALA B N 1
ATOM 1511 C CA . ALA B 1 6 ? -5.352 -18.938 -18.344 1 91.75 6 ALA B CA 1
ATOM 1512 C C . ALA B 1 6 ? -4.422 -18.531 -17.203 1 91.75 6 ALA B C 1
ATOM 1514 O O . ALA B 1 6 ? -3.25 -18.219 -17.438 1 91.75 6 ALA B O 1
ATOM 1515 N N . GLY B 1 7 ? -4.977 -18.469 -16.062 1 94.31 7 GLY B N 1
ATOM 1516 C CA . GLY B 1 7 ? -4.145 -18.234 -14.883 1 94.31 7 GLY B CA 1
ATOM 1517 C C . GLY B 1 7 ? -3.314 -19.438 -14.492 1 94.31 7 GLY B C 1
ATOM 1518 O O . GLY B 1 7 ? -3.576 -20.562 -14.945 1 94.31 7 GLY B O 1
ATOM 1519 N N . LEU B 1 8 ? -2.268 -19.219 -13.703 1 96.94 8 LEU B N 1
ATOM 1520 C CA . LEU B 1 8 ? -1.488 -20.312 -13.156 1 96.94 8 LEU B CA 1
ATOM 1521 C C . LEU B 1 8 ? -2.35 -21.188 -12.25 1 96.94 8 LEU B C 1
ATOM 1523 O O . LEU B 1 8 ? -3.201 -20.688 -11.516 1 96.94 8 LEU B O 1
ATOM 1527 N N . THR B 1 9 ? -2.133 -22.484 -12.297 1 96.19 9 THR B N 1
ATOM 1528 C CA . THR B 1 9 ? -2.682 -23.344 -11.258 1 96.19 9 THR B CA 1
ATOM 1529 C C . THR B 1 9 ? -2.004 -23.078 -9.922 1 96.19 9 THR B C 1
ATOM 1531 O O . THR B 1 9 ? -0.986 -22.391 -9.859 1 96.19 9 THR B O 1
ATOM 1534 N N . LYS B 1 10 ? -2.635 -23.562 -8.883 1 95.06 10 LYS B N 1
ATOM 1535 C CA . LYS B 1 10 ? -2.02 -23.438 -7.566 1 95.06 10 LYS B CA 1
ATOM 1536 C C . LYS B 1 10 ? -0.62 -24.047 -7.547 1 95.06 10 LYS B C 1
ATOM 1538 O O . LYS B 1 10 ? 0.312 -23.453 -7 1 95.06 10 LYS B O 1
ATOM 1543 N N . GLU B 1 11 ? -0.454 -25.219 -8.133 1 96.69 11 GLU B N 1
ATOM 1544 C CA . GLU B 1 11 ? 0.825 -25.922 -8.18 1 96.69 11 GLU B CA 1
ATOM 1545 C C . GLU B 1 11 ? 1.862 -25.125 -8.969 1 96.69 11 GLU B C 1
ATOM 1547 O O . GLU B 1 11 ? 3.021 -25.031 -8.555 1 96.69 11 GLU B O 1
ATOM 1552 N N . GLU B 1 12 ? 1.454 -24.625 -10.086 1 97.81 12 GLU B N 1
ATOM 1553 C CA . GLU B 1 12 ? 2.354 -23.828 -10.906 1 97.81 12 GLU B CA 1
ATOM 1554 C C . GLU B 1 12 ? 2.824 -22.578 -10.156 1 97.81 12 GLU B C 1
ATOM 1556 O O . GLU B 1 12 ? 3.996 -22.203 -10.234 1 97.81 12 GLU B O 1
ATOM 1561 N N . ALA B 1 13 ? 1.891 -21.875 -9.492 1 98.31 13 ALA B N 1
ATOM 1562 C CA . ALA B 1 13 ? 2.232 -20.688 -8.711 1 98.31 13 ALA B CA 1
ATOM 1563 C C . ALA B 1 13 ? 3.244 -21.016 -7.621 1 98.31 13 ALA B C 1
ATOM 1565 O O . ALA B 1 13 ? 4.234 -20.312 -7.445 1 98.31 13 ALA B O 1
ATOM 1566 N N . LEU B 1 14 ? 2.982 -22.078 -6.902 1 97.75 14 LEU B N 1
ATOM 1567 C CA . LEU B 1 14 ? 3.871 -22.484 -5.816 1 97.75 14 LEU B CA 1
ATOM 1568 C C . LEU B 1 14 ? 5.262 -22.828 -6.352 1 97.75 14 LEU B C 1
ATOM 1570 O O . LEU B 1 14 ? 6.266 -22.562 -5.688 1 97.75 14 LEU B O 1
ATOM 1574 N N . ALA B 1 15 ? 5.32 -23.422 -7.535 1 98.38 15 ALA B N 1
ATOM 1575 C CA . ALA B 1 15 ? 6.59 -23.797 -8.148 1 98.38 15 ALA B CA 1
ATOM 1576 C C . ALA B 1 15 ? 7.422 -22.562 -8.492 1 98.38 15 ALA B C 1
ATOM 1578 O O . ALA B 1 15 ? 8.641 -22.656 -8.641 1 98.38 15 ALA B O 1
ATOM 1579 N N . CYS B 1 16 ? 6.77 -21.438 -8.68 1 98.5 16 CYS B N 1
ATOM 1580 C CA . CYS B 1 16 ? 7.449 -20.188 -9 1 98.5 16 CYS B CA 1
ATOM 1581 C C . CYS B 1 16 ? 7.941 -19.484 -7.734 1 98.5 16 CYS B C 1
ATOM 1583 O O . CYS B 1 16 ? 8.695 -18.516 -7.809 1 98.5 16 CYS B O 1
ATOM 1585 N N . CYS B 1 17 ? 7.512 -19.922 -6.57 1 98.62 17 CYS B N 1
ATOM 1586 C CA . CYS B 1 17 ? 7.84 -19.281 -5.297 1 98.62 17 CYS B CA 1
ATOM 1587 C C . CYS B 1 17 ? 9.078 -19.922 -4.68 1 98.62 17 CYS B C 1
ATOM 1589 O O . CYS B 1 17 ? 9.328 -21.109 -4.863 1 98.62 17 CYS B O 1
ATOM 1591 N N . ALA B 1 18 ? 9.773 -19.156 -3.939 1 98.38 18 ALA B N 1
ATOM 1592 C CA . ALA B 1 18 ? 10.891 -19.641 -3.141 1 98.38 18 ALA B CA 1
ATOM 1593 C C . ALA B 1 18 ? 10.578 -19.562 -1.649 1 98.38 18 ALA B C 1
ATOM 1595 O O . ALA B 1 18 ? 9.781 -18.734 -1.221 1 98.38 18 ALA B O 1
ATOM 1596 N N . GLU B 1 19 ? 11.172 -20.453 -0.911 1 97.94 19 GLU B N 1
ATOM 1597 C CA . GLU B 1 19 ? 11.156 -20.281 0.537 1 97.94 19 GLU B CA 1
ATOM 1598 C C . GLU B 1 19 ? 11.969 -19.047 0.944 1 97.94 19 GLU B C 1
ATOM 1600 O O . GLU B 1 19 ? 13.07 -18.828 0.435 1 97.94 19 GLU B O 1
ATOM 1605 N N . PRO B 1 20 ? 11.398 -18.25 1.812 1 97.75 20 PRO B N 1
ATOM 1606 C CA . PRO B 1 20 ? 12.133 -17.062 2.232 1 97.75 20 PRO B CA 1
ATOM 1607 C C . PRO B 1 20 ? 13.508 -17.391 2.809 1 97.75 20 PRO B C 1
ATOM 1609 O O . PRO B 1 20 ? 13.648 -18.344 3.572 1 97.75 20 PRO B O 1
ATOM 1612 N N . ASP B 1 21 ? 14.445 -16.641 2.414 1 98.06 21 ASP B N 1
ATOM 1613 C CA . ASP B 1 21 ? 15.789 -16.75 2.973 1 98.06 21 ASP B CA 1
ATOM 1614 C C . ASP B 1 21 ? 15.836 -16.25 4.414 1 98.06 21 ASP B C 1
ATOM 1616 O O . ASP B 1 21 ? 15.164 -15.273 4.754 1 98.06 21 ASP B O 1
ATOM 1620 N N . GLU B 1 22 ? 16.688 -16.859 5.238 1 97.62 22 GLU B N 1
ATOM 1621 C CA . GLU B 1 22 ? 16.844 -16.469 6.641 1 97.62 22 GLU B CA 1
ATOM 1622 C C . GLU B 1 22 ? 17.219 -15 6.777 1 97.62 22 GLU B C 1
ATOM 1624 O O . GLU B 1 22 ? 16.828 -14.344 7.75 1 97.62 22 GLU B O 1
ATOM 1629 N N . ALA B 1 23 ? 17.875 -14.461 5.789 1 98.06 23 ALA B N 1
ATOM 1630 C CA . ALA B 1 23 ? 18.328 -13.078 5.809 1 98.06 23 ALA B CA 1
ATOM 1631 C C . ALA B 1 23 ? 17.156 -12.109 5.801 1 98.06 23 ALA B C 1
ATOM 1633 O O . ALA B 1 23 ? 17.312 -10.922 6.102 1 98.06 23 ALA B O 1
ATOM 1634 N N . THR B 1 24 ? 15.906 -12.586 5.473 1 98.5 24 THR B N 1
ATOM 1635 C CA . THR B 1 24 ? 14.758 -11.703 5.328 1 98.5 24 THR B CA 1
ATOM 1636 C C . THR B 1 24 ? 13.773 -11.898 6.477 1 98.5 24 THR B C 1
ATOM 1638 O O . THR B 1 24 ? 12.664 -11.359 6.449 1 98.5 24 THR B O 1
ATOM 1641 N N . LYS B 1 25 ? 14.109 -12.633 7.516 1 97.69 25 LYS B N 1
ATOM 1642 C CA . LYS B 1 25 ? 13.188 -13.094 8.547 1 97.69 25 LYS B CA 1
ATOM 1643 C C . LYS B 1 25 ? 12.602 -11.922 9.328 1 97.69 25 LYS B C 1
ATOM 1645 O O . LYS B 1 25 ? 11.523 -12.039 9.922 1 97.69 25 LYS B O 1
ATOM 1650 N N . ASP B 1 26 ? 13.359 -10.781 9.391 1 97.88 26 ASP B N 1
ATOM 1651 C CA . ASP B 1 26 ? 12.898 -9.656 10.195 1 97.88 26 ASP B CA 1
ATOM 1652 C C . ASP B 1 26 ? 12.422 -8.508 9.305 1 97.88 26 ASP B C 1
ATOM 1654 O O . ASP B 1 26 ? 12.297 -7.371 9.766 1 97.88 26 ASP B O 1
ATOM 1658 N N . PHE B 1 27 ? 12.219 -8.742 7.961 1 98.56 27 PHE B N 1
ATOM 1659 C CA . PHE B 1 27 ? 11.641 -7.746 7.066 1 98.56 27 PHE B CA 1
ATOM 1660 C C . PHE B 1 27 ? 10.172 -7.516 7.391 1 98.56 27 PHE B C 1
ATOM 1662 O O . PHE B 1 27 ? 9.461 -8.445 7.789 1 98.56 27 PHE B O 1
ATOM 1669 N N . ILE B 1 28 ? 9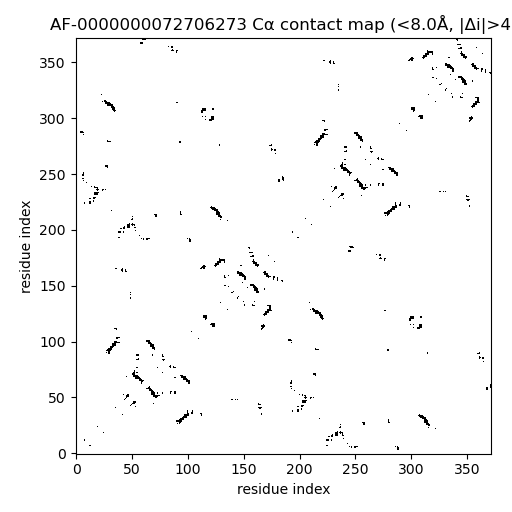.766 -6.27 7.227 1 97.5 28 ILE B N 1
ATOM 1670 C CA . ILE B 1 28 ? 8.391 -5.887 7.5 1 97.5 28 ILE B CA 1
ATOM 1671 C C . ILE B 1 28 ? 7.836 -5.066 6.34 1 97.5 28 ILE B C 1
ATOM 1673 O O . ILE B 1 28 ? 8.523 -4.195 5.805 1 97.5 28 ILE B O 1
ATOM 1677 N N . PHE B 1 29 ? 6.609 -5.484 5.875 1 98.75 29 PHE B N 1
ATOM 1678 C CA . PHE B 1 29 ? 5.902 -4.574 4.984 1 98.75 29 PHE B CA 1
ATOM 1679 C C . PHE B 1 29 ? 5.383 -3.363 5.75 1 98.75 29 PHE B C 1
ATOM 1681 O O . PHE B 1 29 ? 4.316 -3.426 6.367 1 98.75 29 PHE B O 1
ATOM 1688 N N . GLN B 1 30 ? 6.086 -2.289 5.66 1 98.62 30 GLN B N 1
ATOM 1689 C CA . GLN B 1 30 ? 5.91 -1.167 6.578 1 98.62 30 GLN B CA 1
ATOM 1690 C C . GLN B 1 30 ? 4.918 -0.151 6.016 1 98.62 30 GLN B C 1
ATOM 1692 O O . GLN B 1 30 ? 4.027 0.311 6.73 1 98.62 30 GLN B O 1
ATOM 1697 N N . GLN B 1 31 ? 5.02 0.109 4.688 1 98.75 31 GLN B N 1
ATOM 1698 C CA . GLN B 1 31 ? 4.191 1.236 4.27 1 98.75 31 GLN B CA 1
ATOM 1699 C C . GLN B 1 31 ? 3.801 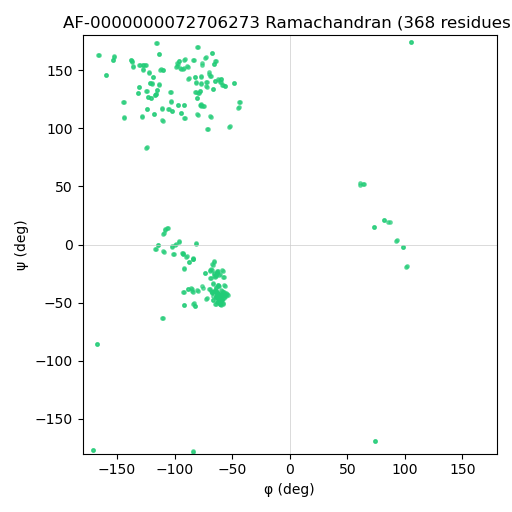1.118 2.801 1 98.75 31 GLN B C 1
ATOM 1701 O O . GLN B 1 31 ? 4.441 0.391 2.039 1 98.75 31 GLN B O 1
ATOM 1706 N N . THR B 1 32 ? 2.758 1.782 2.422 1 98.88 32 THR B N 1
ATOM 1707 C CA . THR B 1 32 ? 2.355 2.178 1.077 1 98.88 32 THR B CA 1
ATOM 1708 C C . THR B 1 32 ? 2.34 3.697 0.941 1 98.88 32 THR B C 1
ATOM 1710 O O . THR B 1 32 ? 1.812 4.398 1.807 1 98.88 32 THR B O 1
ATOM 1713 N N . MET B 1 33 ? 2.996 4.164 -0.099 1 98.88 33 MET B N 1
ATOM 1714 C CA . MET B 1 33 ? 3.094 5.613 -0.249 1 98.88 33 MET B CA 1
ATOM 1715 C C . MET B 1 33 ? 2.4 6.074 -1.527 1 98.88 33 MET B C 1
ATOM 1717 O O . MET B 1 33 ? 2.619 5.504 -2.598 1 98.88 33 MET B O 1
ATOM 1721 N N . PHE B 1 34 ? 1.506 7.055 -1.435 1 98.69 34 PHE B N 1
ATOM 1722 C CA . PHE B 1 34 ? 1.057 7.762 -2.627 1 98.69 34 PHE B CA 1
ATOM 1723 C C . PHE B 1 34 ? 0.989 9.266 -2.369 1 98.69 34 PHE B C 1
ATOM 1725 O O . PHE B 1 34 ? 0.997 9.703 -1.218 1 98.69 34 PHE B O 1
ATOM 1732 N N . ARG B 1 35 ? 1.049 10.016 -3.406 1 98.88 35 ARG B N 1
ATOM 1733 C CA . ARG B 1 35 ? 1.102 11.469 -3.377 1 98.88 35 ARG B CA 1
ATOM 1734 C C . ARG B 1 35 ? -0.294 12.07 -3.229 1 98.88 35 ARG B C 1
ATOM 1736 O O . ARG B 1 35 ? -1.257 11.562 -3.805 1 98.88 35 ARG B O 1
ATOM 1743 N N . ILE B 1 36 ? -0.354 13.141 -2.502 1 98.88 36 ILE B N 1
ATOM 1744 C CA . ILE B 1 36 ? -1.643 13.797 -2.305 1 98.88 36 ILE B CA 1
ATOM 1745 C C . ILE B 1 36 ? -1.533 15.273 -2.674 1 98.88 36 ILE B C 1
ATOM 1747 O O . ILE B 1 36 ? -0.457 15.867 -2.572 1 98.88 36 ILE B O 1
ATOM 1751 N N . LYS B 1 37 ? -2.617 15.844 -3.043 1 98.56 37 LYS B N 1
ATOM 1752 C CA . LYS B 1 37 ? -2.666 17.234 -3.49 1 98.56 37 LYS B CA 1
ATOM 1753 C C . LYS B 1 37 ? -2.725 18.188 -2.303 1 98.56 37 LYS B C 1
ATOM 1755 O O . LYS B 1 37 ? -1.957 19.156 -2.238 1 98.56 37 LYS B O 1
ATOM 1760 N N . ASP B 1 38 ? -3.654 18 -1.403 1 98.56 38 ASP B N 1
ATOM 1761 C CA . ASP B 1 38 ? -3.949 18.875 -0.267 1 98.56 38 ASP B CA 1
ATOM 1762 C C . ASP B 1 38 ? -3.982 18.078 1.036 1 98.56 38 ASP B C 1
ATOM 1764 O O . ASP B 1 38 ? -4.922 17.312 1.284 1 98.56 38 ASP B O 1
ATOM 1768 N N . PRO B 1 39 ? -3.016 18.266 1.89 1 98.75 39 PRO B N 1
ATOM 1769 C CA . PRO B 1 39 ? -2.953 17.469 3.113 1 98.75 39 PRO B CA 1
ATOM 1770 C C . PRO B 1 39 ? -4.129 17.734 4.051 1 98.75 39 PRO B C 1
ATOM 1772 O O . PRO B 1 39 ? -4.516 16.844 4.82 1 98.75 39 PRO B O 1
ATOM 1775 N N . LYS B 1 40 ? -4.719 18.906 4.023 1 98.75 40 LYS B N 1
ATOM 1776 C CA . LYS B 1 40 ? -5.863 19.172 4.891 1 98.75 40 LYS B CA 1
ATOM 1777 C C . LYS B 1 40 ? -7.035 18.25 4.555 1 98.75 40 LYS B C 1
ATOM 1779 O O . LYS B 1 40 ? -7.625 17.641 5.449 1 98.75 40 LYS B O 1
ATOM 1784 N N . ALA B 1 41 ? -7.344 18.188 3.268 1 98.69 41 ALA B N 1
ATOM 1785 C CA . ALA B 1 41 ? -8.43 17.312 2.818 1 98.69 41 ALA B CA 1
ATOM 1786 C C . ALA B 1 41 ? -8.125 15.852 3.111 1 98.69 41 ALA B C 1
ATOM 1788 O O . ALA B 1 41 ? -9 15.102 3.547 1 98.69 41 ALA B O 1
ATOM 1789 N N . SER B 1 42 ? -6.906 15.453 2.863 1 98.88 42 SER B N 1
ATOM 1790 C CA . SER B 1 42 ? -6.52 14.062 3.047 1 98.88 42 SER B CA 1
ATOM 1791 C C . SER B 1 42 ? -6.551 13.664 4.52 1 98.88 42 SER B C 1
ATOM 1793 O O . SER B 1 42 ? -7.074 12.609 4.871 1 98.88 42 SER B O 1
ATOM 1795 N N . LEU B 1 43 ? -5.965 14.484 5.336 1 98.94 43 LEU B N 1
ATOM 1796 C CA . LEU B 1 43 ? -5.941 14.172 6.762 1 98.94 43 LEU B CA 1
ATOM 1797 C C . LEU B 1 43 ? -7.355 14.07 7.32 1 98.94 43 LEU B C 1
ATOM 1799 O O . LEU B 1 43 ? -7.652 13.172 8.109 1 98.94 43 LEU B O 1
ATOM 1803 N N . ASP B 1 44 ? -8.203 14.984 6.922 1 98.88 44 ASP B N 1
ATOM 1804 C CA . ASP B 1 44 ? -9.602 14.898 7.34 1 98.88 44 ASP B CA 1
ATOM 1805 C C . ASP B 1 44 ? -10.219 13.57 6.902 1 98.88 44 ASP B C 1
ATOM 1807 O O . ASP B 1 44 ? -10.797 12.852 7.719 1 98.88 44 ASP B O 1
ATOM 1811 N N . PHE B 1 45 ? -10.078 13.234 5.664 1 98.94 45 PHE B N 1
ATOM 1812 C CA . PHE B 1 45 ? -10.68 12.023 5.113 1 98.94 45 PHE B CA 1
ATOM 1813 C C . PHE B 1 45 ? -10.172 10.781 5.832 1 98.94 45 PHE B C 1
ATOM 1815 O O . PHE B 1 45 ? -10.961 9.961 6.293 1 98.94 45 PHE B O 1
ATOM 1822 N N . TYR B 1 46 ? -8.891 10.578 5.969 1 98.94 46 TYR B N 1
ATOM 1823 C CA . TYR B 1 46 ? -8.312 9.336 6.457 1 98.94 46 TYR B CA 1
ATOM 1824 C C . TYR B 1 46 ? -8.523 9.188 7.961 1 98.94 46 TYR B C 1
ATOM 1826 O O . TYR B 1 46 ? -8.516 8.07 8.484 1 98.94 46 TYR B O 1
ATOM 1834 N N . THR B 1 47 ? -8.695 10.32 8.68 1 98.81 47 THR B N 1
ATOM 1835 C CA . THR B 1 47 ? -8.953 10.203 10.109 1 98.81 47 THR B CA 1
ATOM 1836 C C . THR B 1 47 ? -10.453 10.148 10.383 1 98.81 47 THR B C 1
ATOM 1838 O O . THR B 1 47 ? -10.953 9.172 10.938 1 98.81 47 THR B O 1
ATOM 1841 N N . ARG B 1 48 ? -11.203 11.07 9.867 1 98.69 48 ARG B N 1
ATOM 1842 C CA . ARG B 1 48 ? -12.625 11.172 10.172 1 98.69 48 ARG B CA 1
ATOM 1843 C C . ARG B 1 48 ? -13.406 10.055 9.492 1 98.69 48 ARG B C 1
ATOM 1845 O O . ARG B 1 48 ? -14.258 9.414 10.117 1 98.69 48 ARG B O 1
ATOM 1852 N N . VAL B 1 49 ? -13.156 9.828 8.266 1 98.56 49 VAL B N 1
ATOM 1853 C CA . VAL B 1 49 ? -13.945 8.891 7.484 1 98.56 49 VAL B CA 1
ATOM 1854 C C . VAL B 1 49 ? -13.438 7.465 7.707 1 98.56 49 VAL B C 1
ATOM 1856 O O . VAL B 1 49 ? -14.195 6.582 8.117 1 98.56 49 VAL B O 1
ATOM 1859 N N . LEU B 1 50 ? -12.156 7.23 7.586 1 98.69 50 LEU B N 1
ATOM 1860 C CA . LEU B 1 50 ? -11.633 5.867 7.594 1 98.69 50 LEU B CA 1
ATOM 1861 C C . LEU B 1 50 ? -11.242 5.445 9 1 98.69 50 LEU B C 1
ATOM 1863 O O . LEU B 1 50 ? -11.047 4.254 9.266 1 98.69 50 LEU B O 1
ATOM 1867 N N . GLY B 1 51 ? -11.016 6.434 9.844 1 98.69 51 GLY B N 1
ATOM 1868 C CA . GLY B 1 51 ? -10.727 6.09 11.234 1 98.69 51 GLY B CA 1
ATOM 1869 C C . GLY B 1 51 ? -9.258 5.816 11.484 1 98.69 51 GLY B C 1
ATOM 1870 O O . GLY B 1 51 ? -8.906 5.109 12.438 1 98.69 51 GLY B O 1
ATOM 1871 N N . MET B 1 52 ? -8.359 6.258 10.633 1 98.81 52 MET B N 1
ATOM 1872 C CA . MET B 1 52 ? -6.93 6.168 10.914 1 98.81 52 MET B CA 1
ATOM 1873 C C . MET B 1 52 ? -6.484 7.289 11.844 1 98.81 52 MET B C 1
ATOM 1875 O O . MET B 1 52 ? -7.254 8.211 12.133 1 98.81 52 MET B O 1
ATOM 1879 N N . ARG B 1 53 ? -5.25 7.176 12.328 1 98.69 53 ARG B N 1
ATOM 1880 C CA . ARG B 1 53 ? -4.582 8.219 13.102 1 98.69 53 ARG B CA 1
ATOM 1881 C C . ARG B 1 53 ? -3.322 8.703 12.383 1 98.69 53 ARG B C 1
ATOM 1883 O O . ARG B 1 53 ? -2.656 7.926 11.695 1 98.69 53 ARG B O 1
ATOM 1890 N N . LEU B 1 54 ? -3.086 10 12.531 1 98.69 54 LEU B N 1
ATOM 1891 C CA . LEU B 1 54 ? -1.762 10.492 12.164 1 98.69 54 LEU B CA 1
ATOM 1892 C C . LEU B 1 54 ? -0.704 9.977 13.141 1 98.69 54 LEU B C 1
ATOM 1894 O O . LEU B 1 54 ? -0.664 10.398 14.297 1 98.69 54 LEU B O 1
ATOM 1898 N N . LEU B 1 55 ? 0.136 9.102 12.68 1 98.62 55 LEU B N 1
ATOM 1899 C CA . LEU B 1 55 ? 1.131 8.469 13.539 1 98.62 55 LEU B CA 1
ATOM 1900 C C . LEU B 1 55 ? 2.385 9.328 13.641 1 98.62 55 LEU B C 1
ATOM 1902 O O . LEU B 1 55 ? 3.029 9.367 14.695 1 98.62 55 LEU B O 1
ATOM 1906 N N . GLN B 1 56 ? 2.75 9.953 12.562 1 98.25 56 GLN B N 1
ATOM 1907 C CA . GLN B 1 56 ? 3.914 10.836 12.508 1 98.25 56 GLN B CA 1
ATOM 1908 C C . GLN B 1 56 ? 3.826 11.789 11.32 1 98.25 56 GLN B C 1
ATOM 1910 O O . GLN B 1 56 ? 3.229 11.461 10.297 1 98.25 56 GLN B O 1
ATOM 1915 N N . LYS B 1 57 ? 4.297 12.945 11.461 1 97.69 57 LYS B N 1
ATOM 1916 C CA . LYS B 1 57 ? 4.488 13.938 10.406 1 97.69 57 LYS B CA 1
ATOM 1917 C C . LYS B 1 57 ? 5.953 14.344 10.289 1 97.69 57 LYS B C 1
ATOM 1919 O O . LYS B 1 57 ? 6.598 14.656 11.297 1 97.69 57 LYS B O 1
ATOM 1924 N N . LEU B 1 58 ? 6.496 14.242 9.109 1 95.75 58 LEU B N 1
ATOM 1925 C CA . LEU B 1 58 ? 7.859 14.688 8.836 1 95.75 58 LEU B CA 1
ATOM 1926 C C . LEU B 1 58 ? 7.867 15.781 7.773 1 95.75 58 LEU B C 1
ATOM 1928 O O . LEU B 1 58 ? 7.129 15.703 6.789 1 95.75 58 LEU B O 1
ATOM 1932 N N . ASN B 1 59 ? 8.664 16.766 8 1 93.75 59 ASN B N 1
ATOM 1933 C CA . ASN B 1 59 ? 8.836 17.875 7.059 1 93.75 59 ASN B CA 1
ATOM 1934 C C . ASN B 1 59 ? 10.242 17.891 6.469 1 93.75 59 ASN B C 1
ATOM 1936 O O . ASN B 1 59 ? 11.219 17.688 7.188 1 93.75 59 ASN B O 1
ATOM 1940 N N . PHE B 1 60 ? 10.234 18.125 5.215 1 92.44 60 PHE B N 1
ATOM 1941 C CA . PHE B 1 60 ? 11.5 18.266 4.5 1 92.44 60 PHE B CA 1
ATOM 1942 C C . PHE B 1 60 ? 11.555 19.609 3.773 1 92.44 60 PHE B C 1
ATOM 1944 O O . PHE B 1 60 ? 11.375 19.672 2.557 1 92.44 60 PHE B O 1
ATOM 1951 N N . PRO B 1 61 ? 11.93 20.625 4.465 1 91.38 61 PRO B N 1
ATOM 1952 C CA . PRO B 1 61 ? 11.844 21.969 3.9 1 91.38 61 PRO B CA 1
ATOM 1953 C C . PRO B 1 61 ? 12.758 22.172 2.695 1 91.38 61 PRO B C 1
ATOM 1955 O O . PRO B 1 61 ? 12.383 22.828 1.729 1 91.38 61 PRO B O 1
ATOM 1958 N N . SER B 1 62 ? 14 21.609 2.73 1 90.31 62 SER B N 1
ATOM 1959 C CA . SER B 1 62 ? 14.945 21.781 1.635 1 90.31 62 SER B CA 1
ATOM 1960 C C . SER B 1 62 ? 14.43 21.156 0.35 1 90.31 62 SER B C 1
ATOM 1962 O O . SER B 1 62 ? 14.797 21.562 -0.749 1 90.31 62 SER B O 1
ATOM 1964 N N . MET B 1 63 ? 13.602 20.234 0.521 1 92.19 63 MET B N 1
ATOM 1965 C CA . MET B 1 63 ? 13.078 19.516 -0.639 1 92.19 63 MET B CA 1
ATOM 1966 C C . MET B 1 63 ? 11.609 19.875 -0.885 1 92.19 63 MET B C 1
ATOM 1968 O O . MET B 1 63 ? 11 19.391 -1.84 1 92.19 63 MET B O 1
ATOM 1972 N N . LYS B 1 64 ? 11.07 20.594 -0.015 1 94.94 64 LYS B N 1
ATOM 1973 C CA . LYS B 1 64 ? 9.75 21.219 -0.125 1 94.94 64 LYS B CA 1
ATOM 1974 C C . LYS B 1 64 ? 8.656 20.156 -0.203 1 94.94 64 LYS B C 1
ATOM 1976 O O . LYS B 1 64 ? 7.805 20.188 -1.097 1 94.94 64 LYS B O 1
ATOM 1981 N N . PHE B 1 65 ? 8.656 19.25 0.729 1 96.62 65 PHE B N 1
ATOM 1982 C CA . PHE B 1 65 ? 7.559 18.312 0.844 1 96.62 65 PHE B CA 1
ATOM 1983 C C . PHE B 1 65 ? 7.402 17.828 2.283 1 96.62 65 PHE B C 1
ATOM 1985 O O . PHE B 1 65 ? 8.281 18.062 3.117 1 96.62 65 PHE B O 1
ATOM 1992 N N . SER B 1 66 ? 6.27 17.281 2.613 1 97.81 66 SER B N 1
ATOM 1993 C CA . SER B 1 66 ? 5.953 16.688 3.91 1 97.81 66 SER B CA 1
ATOM 1994 C C . SER B 1 66 ? 5.422 15.266 3.762 1 97.81 66 SER B C 1
ATOM 1996 O O . SER B 1 66 ? 4.836 14.922 2.734 1 97.81 66 SER B O 1
ATOM 1998 N N . LEU B 1 67 ? 5.676 14.516 4.75 1 98.19 67 LEU B N 1
ATOM 1999 C CA . LEU B 1 67 ? 5.148 13.156 4.855 1 98.19 67 LEU B CA 1
ATOM 2000 C C . LEU B 1 67 ? 4.191 13.039 6.031 1 98.19 67 LEU B C 1
ATOM 2002 O O . LEU B 1 67 ? 4.465 13.555 7.117 1 98.19 67 LEU B O 1
ATOM 2006 N N . TYR B 1 68 ? 3.08 12.461 5.812 1 98.88 68 TYR B N 1
ATOM 2007 C CA . TYR B 1 68 ? 2.113 12.109 6.848 1 98.88 68 TYR B CA 1
ATOM 2008 C C . TYR B 1 68 ? 1.909 10.602 6.91 1 98.88 68 TYR B C 1
ATOM 2010 O O . TYR B 1 68 ? 1.376 10 5.977 1 98.88 68 TYR B O 1
ATOM 2018 N N . PHE B 1 69 ? 2.322 9.969 7.953 1 98.81 69 PHE B N 1
ATOM 2019 C CA . PHE B 1 69 ? 2.145 8.531 8.141 1 98.81 69 PHE B CA 1
ATOM 2020 C C . PHE B 1 69 ? 0.852 8.242 8.891 1 98.81 69 PHE B C 1
ATOM 2022 O O . PHE B 1 69 ? 0.679 8.68 10.031 1 98.81 69 PHE B O 1
ATOM 2029 N N . MET B 1 70 ? -0.01 7.496 8.234 1 98.88 70 MET B N 1
ATOM 2030 C CA . MET B 1 70 ? -1.323 7.172 8.789 1 98.88 70 MET B CA 1
ATOM 2031 C C . MET B 1 70 ? -1.409 5.695 9.156 1 98.88 70 MET B C 1
ATOM 2033 O O . MET B 1 70 ? -0.763 4.855 8.531 1 98.88 70 MET B O 1
ATOM 2037 N N . GLY B 1 71 ? -2.188 5.344 10.133 1 98.69 71 GLY B N 1
ATOM 2038 C CA . GLY B 1 71 ? -2.436 3.961 10.5 1 98.69 71 GLY B CA 1
ATOM 2039 C C . GLY B 1 71 ? -3.537 3.805 11.531 1 98.69 71 GLY B C 1
ATOM 2040 O O . GLY B 1 71 ? -4.176 4.785 11.922 1 98.69 71 GLY B O 1
ATOM 2041 N N . PHE B 1 72 ? -3.785 2.592 11.969 1 98.56 72 PHE B N 1
ATOM 2042 C CA . PHE B 1 72 ? -4.895 2.297 12.867 1 98.56 72 PHE B CA 1
ATOM 2043 C C . PHE B 1 72 ? -4.391 2.037 14.289 1 98.56 72 PHE B C 1
ATOM 2045 O O . PHE B 1 72 ? -5.102 1.446 15.102 1 98.56 72 PHE B O 1
ATOM 2052 N N . GLU B 1 73 ? -3.176 2.371 14.57 1 97.75 73 GLU B N 1
ATOM 2053 C CA . GLU B 1 73 ? -2.586 2.154 15.891 1 97.75 73 GLU B CA 1
ATOM 2054 C C . GLU B 1 73 ? -3.295 2.982 16.953 1 97.75 73 GLU B C 1
ATOM 2056 O O . GLU B 1 73 ? -3.898 4.012 16.641 1 97.75 73 GLU B O 1
ATOM 2061 N N . SER B 1 74 ? -3.172 2.549 18.172 1 97.31 74 SER B N 1
ATOM 2062 C CA . SER B 1 74 ? -3.799 3.234 19.297 1 97.31 74 SER B CA 1
ATOM 2063 C C . SER B 1 74 ? -3.02 4.484 19.688 1 97.31 74 SER B C 1
ATOM 2065 O O . SER B 1 74 ? -1.787 4.484 19.672 1 97.31 74 SER B O 1
ATOM 2067 N N . ALA B 1 75 ? -3.742 5.48 20.094 1 97.06 75 ALA B N 1
ATOM 2068 C CA . ALA B 1 75 ? -3.127 6.723 20.547 1 97.06 75 ALA B CA 1
ATOM 2069 C C . ALA B 1 75 ? -2.146 6.469 21.688 1 97.06 75 ALA B C 1
ATOM 2071 O O . ALA B 1 75 ? -1.104 7.117 21.781 1 97.06 75 ALA B O 1
ATOM 2072 N N . LYS B 1 76 ? -2.447 5.512 22.562 1 97.5 76 LYS B N 1
ATOM 2073 C CA . LYS B 1 76 ? -1.646 5.258 23.75 1 97.5 76 LYS B CA 1
ATOM 2074 C C . LYS B 1 76 ? -0.278 4.691 23.391 1 97.5 76 LYS B C 1
ATOM 2076 O O . LYS B 1 76 ? 0.647 4.715 24.203 1 97.5 76 LYS B O 1
ATOM 2081 N N . ASP B 1 77 ? -0.192 4.137 22.219 1 97.88 77 ASP B N 1
ATOM 2082 C CA . ASP B 1 77 ? 1.053 3.498 21.812 1 97.88 77 ASP B CA 1
ATOM 2083 C C . ASP B 1 77 ? 1.994 4.504 21.156 1 97.88 77 ASP B C 1
ATOM 2085 O O . ASP B 1 77 ? 3.176 4.215 20.938 1 97.88 77 ASP B O 1
ATOM 2089 N N . ILE B 1 78 ? 1.527 5.668 20.766 1 97.88 78 ILE B N 1
ATOM 2090 C CA . ILE B 1 78 ? 2.307 6.664 20.031 1 97.88 78 ILE B CA 1
ATOM 2091 C C . ILE B 1 78 ? 3.242 7.395 20.984 1 97.88 78 ILE B C 1
ATOM 2093 O O . ILE B 1 78 ? 2.787 8.102 21.891 1 97.88 78 ILE B O 1
ATOM 2097 N N . PRO B 1 79 ? 4.555 7.301 20.75 1 98.06 79 PRO B N 1
ATOM 2098 C CA . PRO B 1 79 ? 5.492 7.992 21.625 1 98.06 79 PRO B CA 1
ATOM 2099 C C . PRO B 1 79 ? 5.367 9.508 21.547 1 98.06 79 PRO B C 1
ATOM 2101 O O . PRO B 1 79 ? 5.031 10.055 20.5 1 98.06 79 PRO B O 1
ATOM 2104 N N . GLN B 1 80 ? 5.77 10.188 22.609 1 96.19 80 GLN B N 1
ATOM 2105 C CA . GLN B 1 80 ? 5.699 11.648 22.656 1 96.19 80 GLN B CA 1
ATOM 2106 C C . GLN B 1 80 ? 6.965 12.281 22.094 1 96.19 80 GLN B C 1
ATOM 2108 O O . GLN B 1 80 ? 6.906 13.312 21.422 1 96.19 80 GLN B O 1
ATOM 2113 N N . GLU B 1 81 ? 8.062 11.633 22.422 1 96.44 81 GLU B N 1
ATOM 2114 C CA . GLU B 1 81 ? 9.336 12.164 21.938 1 96.44 81 GLU B CA 1
ATOM 2115 C C . GLU B 1 81 ? 9.492 11.953 20.438 1 96.44 81 GLU B C 1
ATOM 2117 O O . GLU B 1 81 ? 9.273 10.844 19.938 1 96.44 81 GLU B O 1
ATOM 2122 N N . GLU B 1 82 ? 9.938 12.93 19.734 1 93.69 82 GLU B N 1
ATOM 2123 C CA . GLU B 1 82 ? 9.867 12.984 18.281 1 93.69 82 GLU B CA 1
ATOM 2124 C C . GLU B 1 82 ? 10.711 11.875 17.641 1 93.69 82 GLU B C 1
ATOM 2126 O O . GLU B 1 82 ? 10.242 11.141 16.781 1 93.69 82 GLU B O 1
ATOM 2131 N N . ASP B 1 83 ? 11.961 11.742 18.031 1 95.06 83 ASP B N 1
ATOM 2132 C CA . ASP B 1 83 ? 12.82 10.719 17.469 1 95.06 83 ASP B CA 1
ATOM 2133 C C . ASP B 1 83 ? 12.289 9.32 17.766 1 95.06 83 ASP B C 1
ATOM 2135 O O . ASP B 1 83 ? 12.328 8.43 16.906 1 95.06 83 ASP B O 1
ATOM 2139 N N . GLU B 1 84 ? 11.836 9.141 18.984 1 97.19 84 GLU B N 1
ATOM 2140 C CA . GLU B 1 84 ? 11.242 7.863 19.375 1 97.19 84 GLU B CA 1
ATOM 2141 C C . GLU B 1 84 ? 9.969 7.586 18.578 1 97.19 84 GLU B C 1
ATOM 2143 O O . GLU B 1 84 ? 9.719 6.445 18.188 1 97.19 84 GLU B O 1
ATOM 2148 N N . ARG B 1 85 ? 9.195 8.656 18.391 1 97.69 85 ARG B N 1
ATOM 2149 C CA . ARG B 1 85 ? 7.957 8.531 17.625 1 97.69 85 ARG B CA 1
ATOM 2150 C C . ARG B 1 85 ? 8.242 8.125 16.188 1 97.69 85 ARG B C 1
ATOM 2152 O O . ARG B 1 85 ? 7.57 7.25 15.633 1 97.69 85 ARG B O 1
ATOM 2159 N N . THR B 1 86 ? 9.242 8.711 15.586 1 97.19 86 THR B N 1
ATOM 2160 C CA . THR B 1 86 ? 9.633 8.367 14.227 1 97.19 86 THR B CA 1
ATOM 2161 C C . THR B 1 86 ? 10.07 6.906 14.141 1 97.19 86 THR B C 1
ATOM 2163 O O . THR B 1 86 ? 9.625 6.168 13.258 1 97.19 86 THR B O 1
ATOM 2166 N N . THR B 1 87 ? 10.938 6.516 15.062 1 97.69 87 THR B N 1
ATOM 2167 C CA . THR B 1 87 ? 11.43 5.145 15.102 1 97.69 87 THR B CA 1
ATOM 2168 C C . THR B 1 87 ? 10.281 4.156 15.273 1 97.69 87 THR B C 1
ATOM 2170 O O . THR B 1 87 ? 10.195 3.162 14.555 1 97.69 87 THR B O 1
ATOM 2173 N N . TRP B 1 88 ? 9.438 4.473 16.203 1 98.25 88 TRP B N 1
ATOM 2174 C CA . TRP B 1 88 ? 8.273 3.631 16.469 1 98.25 88 TRP B CA 1
ATOM 2175 C C . TRP B 1 88 ? 7.383 3.529 15.242 1 98.25 88 TRP B C 1
ATOM 2177 O O . TRP B 1 88 ? 7.02 2.428 14.82 1 98.25 88 TRP B O 1
ATOM 2187 N N . CYS B 1 89 ? 7.047 4.641 14.656 1 98.31 89 CYS B N 1
ATOM 2188 C CA . CYS B 1 89 ? 6.156 4.707 13.5 1 98.31 89 CYS B CA 1
ATOM 2189 C C . CYS B 1 89 ? 6.684 3.855 12.352 1 98.31 89 CYS B C 1
ATOM 2191 O O . CYS B 1 89 ? 5.953 3.035 11.789 1 98.31 89 CYS B O 1
ATOM 2193 N N . LEU B 1 90 ? 7.938 3.971 12.078 1 97.75 90 LEU B N 1
ATOM 2194 C CA . LEU B 1 90 ? 8.539 3.311 10.922 1 97.75 90 LEU B CA 1
ATOM 2195 C C . LEU B 1 90 ? 8.844 1.85 11.227 1 97.75 90 LEU B C 1
ATOM 2197 O O . LEU B 1 90 ? 9.336 1.12 10.367 1 97.75 90 LEU B O 1
ATOM 2201 N N . SER B 1 91 ? 8.516 1.471 12.422 1 97.75 91 SER B N 1
ATOM 2202 C CA . SER B 1 91 ? 8.633 0.065 12.789 1 97.75 91 SER B CA 1
ATOM 2203 C C . SER B 1 91 ? 7.277 -0.63 12.773 1 97.75 91 SER B C 1
ATOM 2205 O O . SER B 1 91 ? 7.18 -1.827 13.047 1 97.75 91 SER B O 1
ATOM 2207 N N . GLN B 1 92 ? 6.211 0.109 12.461 1 97.38 92 GLN B N 1
ATOM 2208 C CA . GLN B 1 92 ? 4.875 -0.471 12.398 1 97.38 92 GLN B CA 1
ATOM 2209 C C . GLN B 1 92 ? 4.586 -1.025 11.008 1 97.38 92 GLN B C 1
ATOM 2211 O O . GLN B 1 92 ? 4.984 -0.433 10 1 97.38 92 GLN B O 1
ATOM 2216 N N . LYS B 1 93 ? 3.885 -2.162 10.953 1 97.06 93 LYS B N 1
ATOM 2217 C CA . LYS B 1 93 ? 3.385 -2.648 9.664 1 97.06 93 LYS B CA 1
ATOM 2218 C C . LYS B 1 93 ? 2.166 -1.851 9.211 1 97.06 93 LYS B C 1
ATOM 2220 O O . LYS B 1 93 ? 1.432 -1.305 10.039 1 97.06 93 LYS B O 1
ATOM 2225 N N . ALA B 1 94 ? 1.942 -1.848 7.934 1 97.62 94 ALA B N 1
ATOM 2226 C CA . ALA B 1 94 ? 0.695 -1.394 7.324 1 97.62 94 ALA B CA 1
ATOM 2227 C C . ALA B 1 94 ? 0.43 0.074 7.648 1 97.62 94 ALA B C 1
ATOM 2229 O O . ALA B 1 94 ? -0.66 0.429 8.102 1 97.62 94 ALA B O 1
ATOM 2230 N N . THR B 1 95 ? 1.377 0.903 7.391 1 98.69 95 THR B N 1
ATOM 2231 C CA . THR B 1 95 ? 1.114 2.338 7.438 1 98.69 95 THR B CA 1
ATOM 2232 C C . THR B 1 95 ? 0.878 2.891 6.035 1 98.69 95 THR B C 1
ATOM 2234 O O . THR B 1 95 ? 1.282 2.279 5.047 1 98.69 95 THR B O 1
ATOM 2237 N N . LEU B 1 96 ? 0.149 3.922 5.957 1 98.94 96 LEU B N 1
ATOM 2238 C CA . LEU B 1 96 ? -0.045 4.688 4.727 1 98.94 96 LEU B CA 1
ATOM 2239 C C . LEU B 1 96 ? 0.736 5.996 4.773 1 98.94 96 LEU B C 1
ATOM 2241 O O . LEU B 1 96 ? 0.533 6.812 5.672 1 98.94 96 LEU B O 1
ATOM 2245 N N . GLU B 1 97 ? 1.669 6.129 3.896 1 98.88 97 GLU B N 1
ATOM 2246 C CA . GLU B 1 97 ? 2.459 7.348 3.783 1 98.88 97 GLU B CA 1
ATOM 2247 C C . GLU B 1 97 ? 1.873 8.289 2.734 1 98.88 97 GLU B C 1
ATOM 2249 O O . GLU B 1 97 ? 1.862 7.973 1.543 1 98.88 97 GLU B O 1
ATOM 2254 N N . LEU B 1 98 ? 1.371 9.43 3.17 1 98.94 98 LEU B N 1
ATOM 2255 C CA . LEU B 1 98 ? 0.86 10.477 2.291 1 98.94 98 LEU B CA 1
ATOM 2256 C C . LEU B 1 98 ? 1.917 11.547 2.053 1 98.94 98 LEU B C 1
ATOM 2258 O O . LEU B 1 98 ? 2.395 12.18 3.002 1 98.94 98 LEU B O 1
ATOM 2262 N N . THR B 1 99 ? 2.277 11.727 0.841 1 98.81 99 THR B N 1
ATOM 2263 C CA . THR B 1 99 ? 3.309 12.695 0.493 1 98.81 99 THR B CA 1
ATOM 2264 C C . THR B 1 99 ? 2.684 13.961 -0.095 1 98.81 99 THR B C 1
ATOM 2266 O O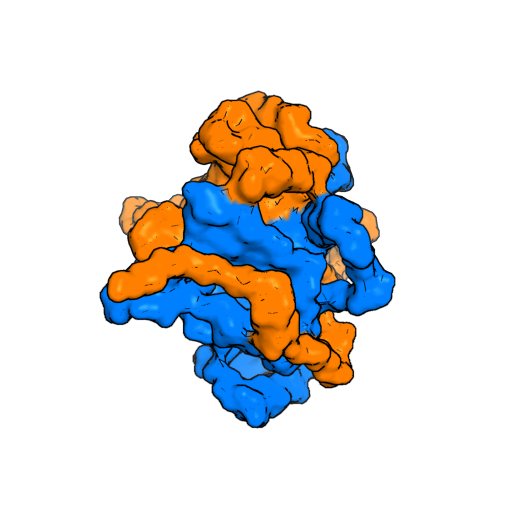 . THR B 1 99 ? 1.968 13.898 -1.097 1 98.81 99 THR B O 1
ATOM 2269 N N . HIS B 1 100 ? 2.975 15.055 0.516 1 98.69 100 HIS B N 1
ATOM 2270 C CA . HIS B 1 100 ? 2.52 16.359 0.028 1 98.69 100 HIS B CA 1
ATOM 2271 C C . HIS B 1 100 ? 3.684 17.172 -0.51 1 98.69 100 HIS B C 1
ATOM 2273 O O . HIS B 1 100 ? 4.555 17.609 0.253 1 98.69 100 HIS B O 1
ATOM 2279 N N . ASN B 1 101 ? 3.758 17.297 -1.79 1 98.12 101 ASN B N 1
ATOM 2280 C CA . ASN B 1 101 ? 4.66 18.281 -2.377 1 98.12 101 ASN B CA 1
ATOM 2281 C C . ASN B 1 101 ? 4.086 19.688 -2.279 1 98.12 101 ASN B C 1
ATOM 2283 O O . ASN B 1 101 ? 3.031 19.984 -2.85 1 98.12 101 ASN B O 1
ATOM 2287 N N . TRP B 1 102 ? 4.84 20.516 -1.604 1 97.88 102 TRP B N 1
ATOM 2288 C CA . TRP B 1 102 ? 4.309 21.812 -1.239 1 97.88 102 TRP B CA 1
ATOM 2289 C C . TRP B 1 102 ? 3.885 22.594 -2.479 1 97.88 102 TRP B C 1
ATOM 2291 O O . TRP B 1 102 ? 4.59 22.609 -3.49 1 97.88 102 TRP B O 1
ATOM 2301 N N . GLY B 1 103 ? 2.729 23.25 -2.4 1 97.5 103 GLY B N 1
ATOM 2302 C CA . GLY B 1 103 ? 2.264 24.125 -3.471 1 97.5 103 GLY B CA 1
ATOM 2303 C C . GLY B 1 103 ? 1.204 23.469 -4.344 1 97.5 103 GLY B C 1
ATOM 2304 O O . GLY B 1 103 ? 0.457 24.172 -5.035 1 97.5 103 GLY B O 1
ATOM 2305 N N . THR B 1 104 ? 1.11 22.156 -4.305 1 97.81 104 THR B N 1
ATOM 2306 C CA . THR B 1 104 ? 0.133 21.469 -5.145 1 97.81 104 THR B CA 1
ATOM 2307 C C . THR B 1 104 ? -1.287 21.891 -4.766 1 97.81 104 THR B C 1
ATOM 2309 O O . THR B 1 104 ? -2.16 21.984 -5.629 1 97.81 104 THR B O 1
ATOM 2312 N N . GLU B 1 105 ? -1.572 22.141 -3.533 1 96.81 105 GLU B N 1
ATOM 2313 C CA . GLU B 1 105 ? -2.916 22.422 -3.043 1 96.81 105 GLU B CA 1
ATOM 2314 C C . GLU B 1 105 ? -3.406 23.781 -3.543 1 96.81 105 GLU B C 1
ATOM 2316 O O . GLU B 1 105 ? -4.613 24.031 -3.578 1 96.81 105 GLU B O 1
ATOM 2321 N N . SER B 1 106 ? -2.52 24.656 -3.902 1 95.56 106 SER B N 1
ATOM 2322 C CA . SER B 1 106 ? -2.904 26.016 -4.266 1 95.56 106 SER B CA 1
ATOM 2323 C C . SER B 1 106 ? -2.584 26.312 -5.727 1 95.56 106 SER B C 1
ATOM 2325 O O . SER B 1 106 ? -2.863 27.406 -6.219 1 95.56 106 SER B O 1
ATOM 2327 N N . ASP B 1 107 ? -1.955 25.375 -6.434 1 95.69 107 ASP B N 1
ATOM 2328 C CA . ASP B 1 107 ? -1.61 25.562 -7.84 1 95.69 107 ASP B CA 1
ATOM 2329 C C . ASP B 1 107 ? -2.818 25.297 -8.742 1 95.69 107 ASP B C 1
ATOM 2331 O O . ASP B 1 107 ? -3.258 24.156 -8.883 1 95.69 107 ASP B O 1
ATOM 2335 N N . PRO B 1 108 ? -3.297 26.281 -9.352 1 94.31 108 PRO B N 1
ATOM 2336 C CA . PRO B 1 108 ? -4.477 26.094 -10.203 1 94.31 108 PRO B CA 1
ATOM 2337 C C . PRO B 1 108 ? -4.184 25.25 -11.438 1 94.31 108 PRO B C 1
ATOM 2339 O O . PRO B 1 108 ? -5.109 24.766 -12.094 1 94.31 108 PRO B O 1
ATOM 2342 N N . ASN B 1 109 ? -2.924 25.094 -11.781 1 95.69 109 ASN B N 1
ATOM 2343 C CA . ASN B 1 109 ? -2.531 24.344 -12.961 1 95.69 109 ASN B CA 1
ATOM 2344 C C . ASN B 1 109 ? -2.246 22.875 -12.617 1 95.69 109 ASN B C 1
ATOM 2346 O O . ASN B 1 109 ? -1.974 22.078 -13.508 1 95.69 109 ASN B O 1
ATOM 2350 N N . PHE B 1 110 ? -2.234 22.578 -11.398 1 96.38 110 PHE B N 1
ATOM 2351 C CA . PHE B 1 110 ? -2.023 21.188 -10.992 1 96.38 110 PHE B CA 1
ATOM 2352 C C . PHE B 1 110 ? -3.275 20.359 -11.234 1 96.38 110 PHE B C 1
ATOM 2354 O O . PHE B 1 110 ? -4.332 20.625 -10.664 1 96.38 110 PHE B O 1
ATOM 2361 N N . SER B 1 111 ? -3.236 19.328 -12.062 1 93.88 111 SER B N 1
ATOM 2362 C CA . SER B 1 111 ? -4.387 18.562 -12.531 1 93.88 1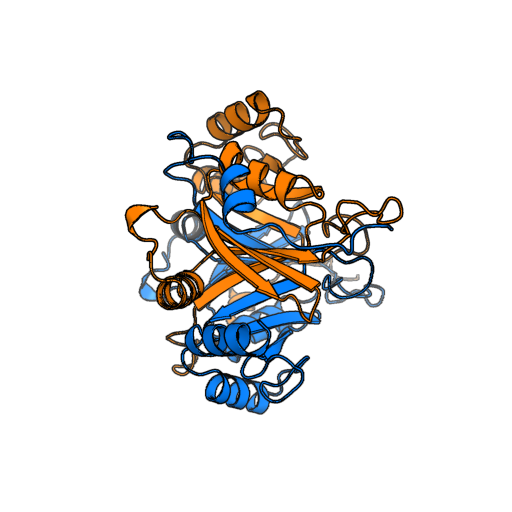11 SER B CA 1
ATOM 2363 C C . SER B 1 111 ? -4.777 17.484 -11.523 1 93.88 111 SER B C 1
ATOM 2365 O O . SER B 1 111 ? -5.855 16.906 -11.617 1 93.88 111 SER B O 1
ATOM 2367 N N . GLY B 1 112 ? -3.895 17.266 -10.594 1 96.81 112 GLY B N 1
ATOM 2368 C CA . GLY B 1 112 ? -4.152 16.203 -9.648 1 96.81 112 GLY B CA 1
ATOM 2369 C C . GLY B 1 112 ? -3.301 14.969 -9.898 1 96.81 112 GLY B C 1
ATOM 2370 O O . GLY B 1 112 ? -2.549 14.914 -10.867 1 96.81 112 GLY B O 1
ATOM 2371 N N . TYR B 1 113 ? -3.4 14.055 -9.031 1 98.25 113 TYR B N 1
ATOM 2372 C CA . TYR B 1 113 ? -2.629 12.82 -9.141 1 98.25 113 TYR B CA 1
ATOM 2373 C C . TYR B 1 113 ? -3.441 11.727 -9.82 1 98.25 113 TYR B C 1
ATOM 2375 O O . TYR B 1 113 ? -4.676 11.758 -9.805 1 98.25 113 TYR B O 1
ATOM 2383 N N . HIS B 1 114 ? -2.691 10.883 -10.445 1 98.19 114 HIS B N 1
ATOM 2384 C CA . HIS B 1 114 ? -3.277 9.719 -11.109 1 98.19 114 HIS B CA 1
ATOM 2385 C C . HIS B 1 114 ? -3.539 8.594 -10.117 1 98.19 114 HIS B C 1
ATOM 2387 O O . HIS B 1 114 ? -2.66 8.242 -9.328 1 98.19 114 HIS B O 1
ATOM 2393 N N . ASN B 1 115 ? -4.75 8.031 -10.164 1 97.69 115 ASN B N 1
ATOM 2394 C CA . ASN B 1 115 ? -5.145 7.07 -9.141 1 97.69 115 ASN B CA 1
ATOM 2395 C C . ASN B 1 115 ? -4.766 5.645 -9.531 1 97.69 115 ASN B C 1
ATOM 2397 O O . ASN B 1 115 ? -4.938 4.711 -8.742 1 97.69 115 ASN B O 1
ATOM 2401 N N . GLY B 1 116 ? -4.348 5.453 -10.781 1 97.81 116 GLY B N 1
ATOM 2402 C CA . GLY B 1 116 ? -3.836 4.164 -11.219 1 97.81 116 GLY B CA 1
ATOM 2403 C C . GLY B 1 116 ? -4.902 3.275 -11.828 1 97.81 116 GLY B C 1
ATOM 2404 O O . GLY B 1 116 ? -4.613 2.156 -12.258 1 97.81 116 GLY B O 1
ATOM 2405 N N . ASN B 1 117 ? -6.188 3.781 -11.969 1 97.75 117 ASN B N 1
ATOM 2406 C CA . ASN B 1 117 ? -7.277 2.916 -12.406 1 97.75 117 ASN B CA 1
ATOM 2407 C C . ASN B 1 117 ? -7.82 3.338 -13.766 1 97.75 117 ASN B C 1
ATOM 2409 O O . ASN B 1 117 ? -8.781 2.75 -14.266 1 97.75 117 ASN B O 1
ATOM 2413 N N . SER B 1 118 ? -7.281 4.383 -14.344 1 96.69 118 SER B N 1
ATOM 2414 C CA . SER B 1 118 ? -7.387 4.723 -15.758 1 96.69 118 SER B CA 1
ATOM 2415 C C . SER B 1 118 ? -6.035 4.617 -16.453 1 96.69 118 SER B C 1
ATOM 2417 O O . SER B 1 118 ? -4.992 4.566 -15.805 1 96.69 118 SER B O 1
ATOM 2419 N N . GLU B 1 119 ? -6 4.57 -17.766 1 96.38 119 GLU B N 1
ATOM 2420 C CA . GLU B 1 119 ? -4.738 4.387 -18.469 1 96.38 119 GLU B CA 1
ATOM 2421 C C . GLU B 1 119 ? -3.801 5.566 -18.25 1 96.38 119 GLU B C 1
ATOM 2423 O O . GLU B 1 119 ? -4.234 6.723 -18.25 1 96.38 119 GLU B O 1
ATOM 2428 N N . PRO B 1 120 ? -2.551 5.418 -18.078 1 97.56 120 PRO B N 1
ATOM 2429 C CA . PRO B 1 120 ? -1.896 4.113 -17.938 1 97.56 120 PRO B CA 1
ATOM 2430 C C . PRO B 1 120 ? -2.098 3.506 -16.547 1 97.56 120 PRO B C 1
ATOM 2432 O O . PRO B 1 120 ? -1.931 4.191 -15.539 1 97.56 120 PRO B O 1
ATOM 2435 N N . LYS B 1 121 ? -2.344 2.193 -16.484 1 98.12 121 LYS B N 1
ATOM 2436 C CA . LYS B 1 121 ? -2.736 1.561 -15.234 1 98.12 121 LYS B CA 1
ATOM 2437 C C . LYS B 1 121 ? -1.54 0.902 -14.555 1 98.12 121 LYS B C 1
ATOM 2439 O O . LYS B 1 121 ? -0.559 0.55 -15.211 1 98.12 121 LYS B O 1
ATOM 2444 N N . GLY B 1 122 ? -1.593 0.724 -13.281 1 98.25 122 GLY B N 1
ATOM 2445 C CA . GLY B 1 122 ? -0.627 0.009 -12.461 1 98.25 122 GLY B CA 1
ATOM 2446 C C . GLY B 1 122 ? -1.127 -0.271 -11.055 1 98.25 122 GLY B C 1
ATOM 2447 O O . GLY B 1 122 ? -1.776 -1.291 -10.812 1 98.25 122 GLY B O 1
ATOM 2448 N N . PHE B 1 123 ? -0.924 0.732 -10.211 1 98.62 123 PHE B N 1
ATOM 2449 C CA . PHE B 1 123 ? -1.501 0.685 -8.875 1 98.62 123 PHE B CA 1
ATOM 2450 C C . PHE B 1 123 ? -3.02 0.575 -8.945 1 98.62 123 PHE B C 1
ATOM 2452 O O . PHE B 1 123 ? -3.652 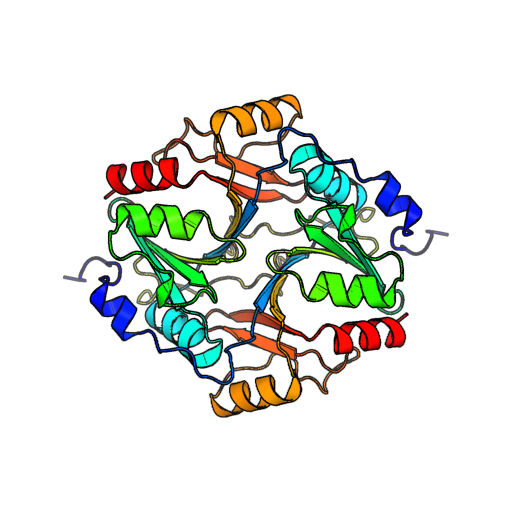1.186 -9.805 1 98.62 123 PHE B O 1
ATOM 2459 N N . GLY B 1 124 ? -3.586 -0.189 -8.031 1 98.62 124 GLY B N 1
ATOM 2460 C CA . GLY B 1 124 ? -5.031 -0.356 -8.039 1 98.62 124 GLY B CA 1
ATOM 2461 C C . GLY B 1 124 ? -5.715 0.316 -6.859 1 98.62 124 GLY B C 1
ATOM 2462 O O . GLY B 1 124 ? -6.5 1.247 -7.039 1 98.62 124 GLY B O 1
ATOM 2463 N N . HIS B 1 125 ? -5.359 -0.211 -5.656 1 98.88 125 HIS B N 1
ATOM 2464 C CA . HIS B 1 125 ? -6.066 0.294 -4.488 1 98.88 125 HIS B CA 1
ATOM 2465 C C . HIS B 1 125 ? -5.363 -0.109 -3.199 1 98.88 125 HIS B C 1
ATOM 2467 O O . HIS B 1 125 ? -4.48 -0.97 -3.211 1 98.88 125 HIS B O 1
ATOM 2473 N N . ILE B 1 126 ? -5.719 0.583 -2.145 1 98.88 126 ILE B N 1
ATOM 2474 C CA . ILE B 1 126 ? -5.539 -0.017 -0.826 1 98.88 126 ILE B CA 1
ATOM 2475 C C . ILE B 1 126 ? -6.848 -0.66 -0.37 1 98.88 126 ILE B C 1
ATOM 2477 O O . ILE B 1 126 ? -7.906 -0.397 -0.941 1 98.88 126 ILE B O 1
ATOM 2481 N N . GLY B 1 127 ? -6.707 -1.581 0.532 1 98.75 127 GLY B N 1
ATOM 2482 C CA . GLY B 1 127 ? -7.875 -2.271 1.051 1 98.75 127 GLY B CA 1
ATOM 2483 C C . GLY B 1 127 ? -7.992 -2.197 2.561 1 98.75 127 GLY B C 1
ATOM 2484 O O . GLY B 1 127 ? -7.008 -2.406 3.275 1 98.75 127 GLY B O 1
ATOM 2485 N N . ILE B 1 128 ? -9.125 -1.877 2.994 1 98.81 128 ILE B N 1
ATOM 2486 C CA . ILE B 1 128 ? -9.453 -1.833 4.414 1 98.81 128 ILE B CA 1
ATOM 2487 C C . ILE B 1 128 ? -10.43 -2.955 4.754 1 98.81 128 ILE B C 1
ATOM 2489 O O . ILE B 1 128 ? -11.523 -3.031 4.18 1 98.81 128 ILE B O 1
ATOM 2493 N N . MET B 1 129 ? -9.992 -3.85 5.594 1 98.69 129 MET B N 1
ATOM 2494 C CA . MET B 1 129 ? -10.883 -4.887 6.102 1 98.69 129 MET B CA 1
ATOM 2495 C C . MET B 1 129 ? -11.773 -4.344 7.219 1 98.69 129 MET B C 1
ATOM 2497 O O . MET B 1 129 ? -11.289 -3.674 8.133 1 98.69 129 MET B O 1
ATOM 2501 N N . VAL B 1 130 ? -13.008 -4.57 7.117 1 98.56 130 VAL B N 1
ATOM 2502 C CA . VAL B 1 130 ? -13.969 -4.117 8.117 1 98.56 130 VAL B CA 1
ATOM 2503 C C . VAL B 1 130 ? -14.789 -5.305 8.625 1 98.56 130 VAL B C 1
ATOM 2505 O O . VAL B 1 130 ? -14.969 -6.293 7.914 1 98.56 130 VAL B O 1
ATOM 2508 N N . PRO B 1 131 ? -15.305 -5.191 9.844 1 97.62 131 PRO B N 1
ATOM 2509 C CA . PRO B 1 131 ? -16.109 -6.289 10.383 1 97.62 131 PRO B CA 1
ATOM 2510 C C . PRO B 1 131 ? -17.422 -6.484 9.625 1 97.62 131 PRO B C 1
ATOM 2512 O O . PRO B 1 131 ? -17.938 -7.602 9.555 1 97.62 131 PRO B O 1
ATOM 2515 N N . ASP B 1 132 ? -17.984 -5.445 9.156 1 97.06 132 ASP B N 1
ATOM 2516 C CA . ASP B 1 132 ? -19.281 -5.438 8.477 1 97.06 132 ASP B CA 1
ATOM 2517 C C . ASP B 1 132 ? -19.297 -4.418 7.34 1 97.06 132 ASP B C 1
ATOM 2519 O O . ASP B 1 132 ? -19.359 -3.209 7.586 1 97.06 132 ASP B O 1
ATOM 2523 N N . VAL B 1 133 ? -19.297 -4.898 6.09 1 97.5 133 VAL B N 1
ATOM 2524 C CA . VAL B 1 133 ? -19.188 -4.047 4.914 1 97.5 133 VAL B CA 1
ATOM 2525 C C . VAL B 1 133 ? -20.391 -3.129 4.812 1 97.5 133 VAL B C 1
ATOM 2527 O O . VAL B 1 133 ? -20.266 -1.933 4.543 1 97.5 133 VAL B O 1
ATOM 2530 N N . GLU B 1 134 ? -21.562 -3.637 5.004 1 96.75 134 GLU B N 1
ATOM 2531 C CA . GLU B 1 134 ? -22.781 -2.852 4.895 1 96.75 134 GLU B CA 1
ATOM 2532 C C . GLU B 1 134 ? -22.797 -1.701 5.898 1 96.75 134 GLU B C 1
ATOM 2534 O O . GLU B 1 134 ? -23.125 -0.565 5.547 1 96.75 134 GLU B O 1
ATOM 2539 N N . LYS B 1 135 ? -22.469 -1.979 7.125 1 97.69 135 LYS B N 1
ATOM 2540 C CA . LYS B 1 135 ? -22.438 -0.951 8.164 1 97.69 135 LYS B CA 1
ATOM 2541 C C . LYS B 1 135 ? -21.391 0.11 7.852 1 97.69 135 LYS B C 1
ATOM 2543 O O . LYS B 1 135 ? -21.641 1.306 8.016 1 97.69 135 LYS B O 1
ATOM 2548 N N . ALA B 1 136 ? -20.234 -0.342 7.453 1 98.44 136 ALA B N 1
ATOM 2549 C CA . ALA B 1 136 ? -19.172 0.6 7.086 1 98.44 136 ALA B CA 1
ATOM 2550 C C . ALA B 1 136 ? -19.609 1.502 5.938 1 98.44 136 ALA B C 1
ATOM 2552 O O . ALA B 1 136 ? -19.406 2.715 5.977 1 98.44 136 ALA B O 1
ATOM 2553 N N . CYS B 1 137 ? -20.25 0.959 4.934 1 98 137 CYS B N 1
ATOM 2554 C CA . CYS B 1 137 ? -20.688 1.72 3.77 1 98 137 CYS B CA 1
ATOM 2555 C C . CYS B 1 137 ? -21.766 2.723 4.148 1 98 137 CYS B C 1
ATOM 2557 O O . CYS B 1 137 ? -21.797 3.842 3.633 1 98 137 CYS B O 1
ATOM 2559 N N . ALA B 1 138 ? -22.656 2.283 5 1 98.25 138 ALA B N 1
ATOM 2560 C CA . ALA B 1 138 ? -23.672 3.219 5.48 1 98.25 138 ALA B CA 1
ATOM 2561 C C . ALA B 1 138 ? -23.016 4.434 6.145 1 98.25 138 ALA B C 1
ATOM 2563 O O . ALA B 1 138 ? -23.453 5.566 5.93 1 98.25 138 ALA B O 1
ATOM 2564 N N . ARG B 1 139 ? -22.062 4.172 6.914 1 98.19 139 ARG B N 1
ATOM 2565 C CA . ARG B 1 139 ? -21.312 5.258 7.547 1 98.19 139 ARG B CA 1
ATOM 2566 C C . ARG B 1 139 ? -20.656 6.156 6.5 1 98.19 139 ARG B C 1
ATOM 2568 O O . ARG B 1 139 ? -20.766 7.379 6.566 1 98.19 139 ARG B O 1
ATOM 2575 N N . PHE B 1 140 ? -19.922 5.586 5.539 1 98.62 140 PHE B N 1
ATOM 2576 C CA . PHE B 1 140 ? -19.234 6.355 4.504 1 98.62 140 PHE B CA 1
ATOM 2577 C C . PHE B 1 140 ? -20.234 7.199 3.719 1 98.62 140 PHE B C 1
ATOM 2579 O O . PHE B 1 140 ? -19.953 8.352 3.385 1 98.62 140 PHE B O 1
ATOM 2586 N N . GLU B 1 141 ? -21.359 6.609 3.436 1 97.88 141 GLU B N 1
ATOM 2587 C CA . GLU B 1 141 ? -22.406 7.344 2.734 1 97.88 141 GLU B CA 1
ATOM 2588 C C . GLU B 1 141 ? -22.875 8.547 3.551 1 97.88 141 GLU B C 1
ATOM 2590 O O . GLU B 1 141 ? -23.047 9.641 3.014 1 97.88 141 GLU B O 1
ATOM 2595 N N . SER B 1 142 ? -23.125 8.367 4.797 1 98.38 142 SER B N 1
ATOM 2596 C CA . SER B 1 142 ? -23.609 9.43 5.668 1 98.38 142 SER B CA 1
ATOM 2597 C C . SER B 1 142 ? -22.594 10.555 5.781 1 98.38 142 SER B C 1
ATOM 2599 O O . SER B 1 142 ? -22.953 11.688 6.113 1 98.38 142 SER B O 1
ATOM 2601 N N . LEU B 1 143 ? -21.391 10.25 5.52 1 98.5 143 LEU B N 1
ATOM 2602 C CA . LEU B 1 143 ? -20.328 11.242 5.613 1 98.5 143 LEU B CA 1
ATOM 2603 C C . LEU B 1 143 ? -20.031 11.844 4.25 1 98.5 143 LEU B C 1
ATOM 2605 O O . LEU B 1 143 ? -19.031 12.57 4.086 1 98.5 143 LEU B O 1
ATOM 2609 N N . GLY B 1 144 ? -20.781 11.453 3.24 1 98 144 GLY B N 1
ATOM 2610 C CA . GLY B 1 144 ? -20.688 12.07 1.929 1 98 144 GLY B CA 1
ATOM 2611 C C . GLY B 1 144 ? -19.547 11.531 1.095 1 98 144 GLY B C 1
ATOM 2612 O O . GLY B 1 144 ? -19.062 12.195 0.174 1 98 144 GLY B O 1
ATOM 2613 N N . THR B 1 145 ? -19.094 10.352 1.432 1 98.31 145 THR B N 1
ATOM 2614 C CA . THR B 1 145 ? -17.969 9.742 0.727 1 98.31 145 THR B CA 1
ATOM 2615 C C . THR B 1 145 ? -18.391 9.281 -0.664 1 98.31 145 THR B C 1
ATOM 2617 O O . THR B 1 145 ? -19.484 8.719 -0.834 1 98.31 145 THR B O 1
ATOM 2620 N N . LYS B 1 146 ? -17.531 9.492 -1.628 1 98.19 146 LYS B N 1
ATOM 2621 C CA . LYS B 1 146 ? -17.812 9.062 -2.996 1 98.19 146 LYS B CA 1
ATOM 2622 C C . LYS B 1 146 ? -17.578 7.566 -3.158 1 98.19 146 LYS B C 1
ATOM 2624 O O . LYS B 1 146 ? -16.531 7.047 -2.773 1 98.19 146 LYS B O 1
ATOM 2629 N N . PHE B 1 147 ? -18.562 6.859 -3.781 1 98.31 147 PHE B N 1
ATOM 2630 C CA . PHE B 1 147 ? -18.469 5.43 -4.062 1 98.31 147 PHE B CA 1
ATOM 2631 C C . PHE B 1 147 ? -18.156 5.188 -5.535 1 98.31 147 PHE B C 1
ATOM 2633 O O . PHE B 1 147 ? -18.781 5.789 -6.414 1 98.31 147 PHE B O 1
ATOM 2640 N N . ILE B 1 148 ? -17.203 4.375 -5.77 1 97.25 148 ILE B N 1
ATOM 2641 C CA . ILE B 1 148 ? -16.938 3.852 -7.105 1 97.25 148 ILE B CA 1
ATOM 2642 C C . ILE B 1 148 ? -17.812 2.631 -7.363 1 97.25 148 ILE B C 1
ATOM 2644 O O . ILE B 1 148 ? -18.281 2.422 -8.484 1 97.25 148 ILE B O 1
ATOM 2648 N N . LYS B 1 149 ? -17.938 1.839 -6.336 1 95.38 149 LYS B N 1
ATOM 2649 C CA . LYS B 1 149 ? -18.734 0.616 -6.355 1 95.38 149 LYS B CA 1
ATOM 2650 C C . LYS B 1 149 ? -19.406 0.386 -5.008 1 95.38 149 LYS B C 1
ATOM 2652 O O . LYS B 1 149 ? -18.75 0.333 -3.971 1 95.38 149 LYS B O 1
ATOM 2657 N N . LYS B 1 150 ? -20.734 0.287 -5.082 1 95.88 150 LYS B N 1
ATOM 2658 C CA . LYS B 1 150 ? -21.469 -0.09 -3.879 1 95.88 150 LYS B CA 1
ATOM 2659 C C . LYS B 1 150 ? -21.484 -1.604 -3.695 1 95.88 150 LYS B C 1
ATOM 2661 O O . LYS B 1 150 ? -21.281 -2.354 -4.652 1 95.88 150 LYS B O 1
ATOM 2666 N N . PRO B 1 151 ? -21.719 -2.074 -2.455 1 93.06 151 PRO B N 1
ATOM 2667 C CA . PRO B 1 151 ? -21.703 -3.516 -2.193 1 93.06 151 PRO B CA 1
ATOM 2668 C C . PRO B 1 151 ? -22.703 -4.289 -3.037 1 93.06 151 PRO B C 1
ATOM 2670 O O . PRO B 1 151 ? -22.547 -5.488 -3.264 1 93.06 151 PRO B O 1
ATOM 2673 N N . THR B 1 152 ? -23.703 -3.631 -3.492 1 90.69 152 THR B N 1
ATOM 2674 C CA . THR B 1 152 ? -24.766 -4.289 -4.234 1 90.69 152 THR B CA 1
ATOM 2675 C C . THR B 1 152 ? -24.484 -4.246 -5.734 1 90.69 152 THR B C 1
ATOM 2677 O O . THR B 1 152 ? -25.203 -4.863 -6.523 1 90.69 152 THR B O 1
ATOM 2680 N N . ASP B 1 153 ? -23.5 -3.555 -6.066 1 90.06 153 ASP B N 1
ATOM 2681 C CA . ASP B 1 153 ? -23.234 -3.326 -7.48 1 90.06 153 ASP B CA 1
ATOM 2682 C C . ASP B 1 153 ? -22.344 -4.426 -8.055 1 90.06 153 ASP B C 1
ATOM 2684 O O . ASP B 1 153 ? -21.531 -5.016 -7.328 1 90.06 153 ASP B O 1
ATOM 2688 N N . GLY B 1 154 ? -22.484 -4.637 -9.344 1 82 154 GLY B N 1
ATOM 2689 C CA . GLY B 1 154 ? -21.531 -5.441 -10.102 1 82 154 GLY B CA 1
ATOM 2690 C C . GLY B 1 154 ? -21.672 -6.926 -9.836 1 82 154 GLY B C 1
ATOM 2691 O O . GLY B 1 154 ? -22.641 -7.367 -9.203 1 82 154 GLY B O 1
ATOM 2692 N N . THR B 1 155 ? -20.641 -7.652 -10.359 1 78.44 155 THR B N 1
ATOM 2693 C CA . THR B 1 155 ? -20.641 -9.109 -10.289 1 78.44 155 THR B CA 1
ATOM 2694 C C . THR B 1 155 ? -20.188 -9.586 -8.914 1 78.44 155 THR B C 1
ATOM 2696 O O . THR B 1 155 ? -20.719 -10.555 -8.383 1 78.44 155 THR B O 1
ATOM 2699 N N . MET B 1 156 ? -19.234 -8.898 -8.43 1 78.88 156 MET B N 1
ATOM 2700 C CA . MET B 1 156 ? -18.766 -9.242 -7.094 1 78.88 156 MET B CA 1
ATOM 2701 C C . MET B 1 156 ? -19.516 -8.445 -6.031 1 78.88 156 MET B C 1
ATOM 2703 O O . MET B 1 156 ? -19.25 -7.262 -5.832 1 78.88 156 MET B O 1
ATOM 2707 N N . LYS B 1 157 ? -20.312 -9.117 -5.355 1 83.06 157 LYS B N 1
ATOM 2708 C CA . LYS B 1 157 ? -21.141 -8.461 -4.352 1 83.06 157 LYS B CA 1
ATOM 2709 C C . LYS B 1 157 ? -20.453 -8.461 -2.986 1 83.06 157 LYS B C 1
ATOM 2711 O O . LYS B 1 157 ? -19.469 -9.156 -2.781 1 83.06 157 LYS B O 1
ATOM 2716 N N . ASN B 1 158 ? -20.891 -7.562 -2.119 1 89.06 158 ASN B N 1
ATOM 2717 C CA . ASN B 1 158 ? -20.484 -7.473 -0.719 1 89.06 158 ASN B CA 1
ATOM 2718 C C . ASN B 1 158 ? -19.062 -6.922 -0.579 1 89.06 158 ASN B C 1
ATOM 2720 O O . ASN B 1 158 ? -18.375 -7.219 0.398 1 89.06 158 ASN B O 1
ATOM 2724 N N . ILE B 1 159 ? -18.578 -6.371 -1.563 1 93.19 159 ILE B N 1
ATOM 2725 C CA . ILE B 1 159 ? -17.375 -5.547 -1.52 1 93.19 159 ILE B CA 1
ATOM 2726 C C . ILE B 1 159 ? -17.688 -4.145 -2.041 1 93.19 159 ILE B C 1
ATOM 2728 O O . ILE B 1 159 ? -18.562 -3.975 -2.889 1 93.19 159 ILE B O 1
ATOM 2732 N N . ALA B 1 160 ? -17.062 -3.158 -1.569 1 97.06 160 ALA B N 1
ATOM 2733 C CA . ALA B 1 160 ? -17.266 -1.786 -2.025 1 97.06 160 ALA B CA 1
ATOM 2734 C C . ALA B 1 160 ? -15.945 -1.104 -2.346 1 97.06 160 ALA B C 1
ATOM 2736 O O . ALA B 1 160 ? -14.891 -1.527 -1.866 1 97.06 160 ALA B O 1
ATOM 2737 N N . PHE B 1 161 ? -16 -0.173 -3.18 1 98.12 161 PHE B N 1
ATOM 2738 C CA . PHE B 1 161 ? -14.898 0.743 -3.439 1 98.12 161 PHE B CA 1
ATOM 2739 C C . PHE B 1 161 ? -15.328 2.188 -3.223 1 98.12 161 PHE B C 1
ATOM 2741 O O . PHE B 1 161 ? -16.312 2.639 -3.803 1 98.12 161 PHE B O 1
ATOM 2748 N N . ILE B 1 162 ? -14.578 2.877 -2.414 1 98.75 162 ILE B N 1
ATOM 2749 C CA . ILE B 1 162 ? -14.781 4.309 -2.234 1 98.75 162 ILE B CA 1
ATOM 2750 C C . ILE B 1 162 ? -13.555 5.07 -2.734 1 98.75 162 ILE B C 1
ATOM 2752 O O . ILE B 1 162 ? -12.555 4.465 -3.121 1 98.75 162 ILE B O 1
ATOM 2756 N N . GLN B 1 163 ? -13.641 6.41 -2.768 1 98.56 163 GLN B N 1
ATOM 2757 C CA . GLN B 1 163 ? -12.539 7.25 -3.236 1 98.56 163 GLN B CA 1
ATOM 2758 C C . GLN B 1 163 ? -12.102 8.234 -2.154 1 98.56 163 GLN B C 1
ATOM 2760 O O . GLN B 1 163 ? -12.938 8.805 -1.453 1 98.56 163 GLN B O 1
ATOM 2765 N N . ASP B 1 164 ? -10.82 8.383 -2.055 1 98.75 164 ASP B N 1
ATOM 2766 C CA . ASP B 1 164 ? -10.312 9.445 -1.196 1 98.75 164 ASP B CA 1
ATOM 2767 C C . ASP B 1 164 ? -10.281 10.781 -1.935 1 98.75 164 ASP B C 1
ATOM 2769 O O . ASP B 1 164 ? -10.719 10.867 -3.084 1 98.75 164 ASP B O 1
ATOM 2773 N N . PRO B 1 165 ? -9.812 11.875 -1.354 1 98.5 165 PRO B N 1
ATOM 2774 C CA . PRO B 1 165 ? -9.883 13.219 -1.946 1 98.5 165 PRO B CA 1
ATOM 2775 C C . PRO B 1 165 ? -9.125 13.312 -3.268 1 98.5 165 PRO B C 1
ATOM 2777 O O . PRO B 1 165 ? -9.422 14.188 -4.09 1 98.5 165 PRO B O 1
ATOM 2780 N N . ASP B 1 166 ? -8.109 12.461 -3.48 1 98.62 166 ASP B N 1
ATOM 2781 C CA . ASP B 1 166 ? -7.32 12.531 -4.703 1 98.62 166 ASP B CA 1
ATOM 2782 C C . ASP B 1 166 ? -7.781 11.484 -5.715 1 98.62 166 ASP B C 1
ATOM 2784 O O . ASP B 1 166 ? -7.164 11.312 -6.766 1 98.62 166 ASP B O 1
ATOM 2788 N N . GLY B 1 167 ? -8.773 10.727 -5.336 1 98.38 167 GLY B N 1
ATOM 2789 C CA . GLY B 1 167 ? -9.375 9.805 -6.281 1 98.38 167 GLY B CA 1
ATOM 2790 C C . GLY B 1 167 ? -8.852 8.383 -6.148 1 98.38 167 GLY B C 1
ATOM 2791 O O . GLY B 1 167 ? -9.266 7.488 -6.887 1 98.38 167 GLY B O 1
ATOM 2792 N N . TYR B 1 168 ? -7.914 8.156 -5.254 1 98.75 168 TYR B N 1
ATOM 2793 C CA . TYR B 1 168 ? -7.449 6.789 -5.043 1 98.75 168 TYR B CA 1
ATOM 2794 C C . TYR B 1 168 ? -8.594 5.883 -4.602 1 98.75 168 TYR B C 1
ATOM 2796 O O . TYR B 1 168 ? -9.445 6.293 -3.805 1 98.75 168 TYR B O 1
ATOM 2804 N N . TRP B 1 169 ? -8.586 4.672 -5.133 1 98.81 169 TRP B N 1
ATOM 2805 C CA . TRP B 1 169 ? -9.609 3.711 -4.738 1 98.81 169 TRP B CA 1
ATOM 2806 C C . TRP B 1 169 ? -9.25 3.039 -3.42 1 98.81 169 TRP B C 1
ATOM 2808 O O . TRP B 1 169 ? -8.086 2.717 -3.178 1 98.81 169 TRP B O 1
ATOM 2818 N N . ILE B 1 170 ? -10.219 2.879 -2.643 1 98.88 170 ILE B N 1
ATOM 2819 C CA . ILE B 1 170 ? -10.102 2.129 -1.397 1 98.88 170 ILE B CA 1
ATOM 2820 C C . ILE B 1 170 ? -11.141 1.009 -1.375 1 98.88 170 ILE B C 1
ATOM 2822 O O . ILE B 1 170 ? -12.344 1.269 -1.389 1 98.88 170 ILE B O 1
ATOM 2826 N N . GLU B 1 171 ? -10.672 -0.169 -1.345 1 98.44 171 GLU B N 1
ATOM 2827 C CA . GLU B 1 171 ? -11.539 -1.341 -1.262 1 98.44 171 GLU B CA 1
ATOM 2828 C C . GLU B 1 171 ? -11.992 -1.589 0.174 1 98.44 171 GLU B C 1
ATOM 2830 O O . GLU B 1 171 ? -11.18 -1.577 1.1 1 98.44 171 GLU B O 1
ATOM 2835 N N . ILE B 1 172 ? -13.25 -1.688 0.354 1 98.44 172 ILE B N 1
ATOM 2836 C CA . ILE B 1 172 ? -13.836 -2.061 1.637 1 98.44 172 ILE B CA 1
ATOM 2837 C C . ILE B 1 172 ? -14.273 -3.523 1.598 1 98.44 172 ILE B C 1
ATOM 2839 O O . ILE B 1 172 ? -15.164 -3.891 0.827 1 98.44 172 ILE B O 1
ATOM 2843 N N . LEU B 1 173 ? -13.602 -4.336 2.447 1 97.56 173 LEU B N 1
ATOM 2844 C CA . LEU B 1 173 ? -13.828 -5.77 2.299 1 97.56 173 LEU B CA 1
ATOM 2845 C C . LEU B 1 173 ? -13.961 -6.441 3.66 1 97.56 173 LEU B C 1
ATOM 2847 O O . LEU B 1 173 ? -13.531 -5.891 4.676 1 97.56 173 LEU B O 1
ATOM 2851 N N . ASN B 1 174 ? -14.57 -7.574 3.65 1 97.5 174 ASN B N 1
ATOM 2852 C CA . ASN B 1 174 ? -14.656 -8.531 4.754 1 97.5 174 ASN B CA 1
ATOM 2853 C C . ASN B 1 174 ? -14.297 -9.938 4.301 1 97.5 174 ASN B C 1
ATOM 2855 O O . ASN B 1 174 ? -14.727 -10.383 3.236 1 97.5 174 ASN B O 1
ATOM 2859 N N . PRO B 1 175 ? -13.484 -10.617 5.125 1 95.62 175 PRO B N 1
ATOM 2860 C CA . PRO B 1 175 ? -13.023 -11.945 4.699 1 95.62 175 PRO B CA 1
ATOM 2861 C C . PRO B 1 175 ? -14.18 -12.875 4.324 1 95.62 175 PRO B C 1
ATOM 2863 O O . PRO B 1 175 ? -14.102 -13.578 3.311 1 95.62 175 PRO B O 1
ATOM 2866 N N . SER B 1 176 ? -15.227 -12.898 5.086 1 92.38 176 SER B N 1
ATOM 2867 C CA . SER B 1 176 ? -16.344 -13.797 4.828 1 92.38 176 SER B CA 1
ATOM 2868 C C . SER B 1 176 ? -17.016 -13.469 3.502 1 92.38 176 SER B C 1
ATOM 2870 O O . SER B 1 176 ? -17.453 -14.375 2.779 1 92.38 176 SER B O 1
ATOM 2872 N N . CYS B 1 177 ? -17.094 -12.25 3.209 1 89.19 177 CYS B N 1
ATOM 2873 C CA . CYS B 1 177 ? -17.719 -11.812 1.969 1 89.19 177 CYS B CA 1
ATOM 2874 C C . CYS B 1 177 ? -16.875 -12.195 0.76 1 89.19 177 CYS B C 1
ATOM 2876 O O . CYS B 1 177 ? -17.422 -12.555 -0.291 1 89.19 177 CYS B O 1
ATOM 2878 N N . VAL B 1 178 ? -15.602 -12.102 0.905 1 87.62 178 VAL B N 1
ATOM 2879 C CA . VAL B 1 178 ? -14.703 -12.438 -0.193 1 87.62 178 VAL B CA 1
ATOM 2880 C C . VAL B 1 178 ? -14.773 -13.938 -0.482 1 87.62 178 VAL B C 1
ATOM 2882 O O . VAL B 1 178 ? -14.789 -14.352 -1.644 1 87.62 178 VAL B O 1
ATOM 2885 N N . VAL B 1 179 ? -14.812 -14.734 0.558 1 89.62 179 VAL B N 1
ATOM 2886 C CA . VAL B 1 179 ? -14.961 -16.172 0.379 1 89.62 179 VAL B CA 1
ATOM 2887 C C . VAL B 1 179 ? -16.219 -16.469 -0.442 1 89.62 179 VAL B C 1
ATOM 2889 O O . VAL B 1 179 ? -16.172 -17.281 -1.372 1 89.62 179 VAL B O 1
ATOM 2892 N N . GLN B 1 180 ? -17.25 -15.758 -0.145 1 85.19 180 GLN B N 1
ATOM 2893 C CA . GLN B 1 180 ? -18.516 -15.953 -0.864 1 85.19 180 GLN B CA 1
ATOM 2894 C C . GLN B 1 180 ? -18.391 -15.5 -2.316 1 85.19 180 GLN B C 1
ATOM 2896 O O . GLN B 1 180 ? -18.906 -16.156 -3.223 1 85.19 180 GLN B O 1
ATOM 2901 N N . ALA B 1 181 ? -17.703 -14.414 -2.463 1 80.06 181 ALA B N 1
ATOM 2902 C CA . ALA B 1 181 ? -17.531 -13.867 -3.807 1 80.06 181 ALA B CA 1
ATOM 2903 C C . ALA B 1 181 ? -16.734 -14.828 -4.684 1 80.06 181 ALA B C 1
ATOM 2905 O O . ALA B 1 181 ? -17.031 -14.992 -5.867 1 80.06 181 ALA B O 1
ATOM 2906 N N . VAL B 1 182 ? -15.68 -15.367 -4.18 1 81.88 182 VAL B N 1
ATOM 2907 C CA . VAL B 1 182 ? -14.828 -16.312 -4.91 1 81.88 182 VAL B CA 1
ATOM 2908 C C . VAL B 1 182 ? -15.656 -17.516 -5.348 1 81.88 182 VAL B C 1
ATOM 2910 O O . VAL B 1 182 ? -15.516 -18 -6.477 1 81.88 182 VAL B O 1
ATOM 2913 N N . LYS B 1 183 ? -16.516 -17.953 -4.508 1 82.75 183 LYS B N 1
ATOM 2914 C CA . LYS B 1 183 ? -17.359 -19.109 -4.816 1 82.75 183 LYS B CA 1
ATOM 2915 C C . LYS B 1 183 ? -18.375 -18.766 -5.91 1 82.75 183 LYS B C 1
ATOM 2917 O O . LYS B 1 183 ? -18.75 -19.641 -6.691 1 82.75 183 LYS B O 1
ATOM 2922 N N . GLN B 1 184 ? -18.719 -17.484 -5.93 1 77.38 184 GLN B N 1
ATOM 2923 C CA . GLN B 1 184 ? -19.719 -17.047 -6.91 1 77.38 184 GLN B CA 1
ATOM 2924 C C . GLN B 1 184 ? -19.109 -16.953 -8.305 1 77.38 184 GLN B C 1
ATOM 2926 O O . GLN B 1 184 ? -19.797 -17.188 -9.305 1 77.38 184 GLN B O 1
ATOM 2931 N N . VAL B 1 185 ? -17.891 -16.547 -8.312 1 69.31 185 VAL B N 1
ATOM 2932 C CA . VAL B 1 185 ? -17.312 -16.281 -9.625 1 69.31 185 VAL B CA 1
ATOM 2933 C C . VAL B 1 185 ? -16.422 -17.453 -10.039 1 69.31 185 VAL B C 1
ATOM 2935 O O . VAL B 1 185 ? -15.805 -17.422 -11.109 1 69.31 185 VAL B O 1
ATOM 2938 N N . ALA B 1 186 ? -16.109 -18.438 -9.242 1 63.5 186 ALA B N 1
ATOM 2939 C CA . ALA B 1 186 ? -15.344 -19.625 -9.578 1 63.5 186 ALA B CA 1
ATOM 2940 C C . ALA B 1 186 ? -16.156 -20.578 -10.445 1 63.5 186 ALA B C 1
ATOM 2942 O O . ALA B 1 186 ? -17.391 -20.641 -10.336 1 63.5 186 ALA B O 1
#

Nearest PDB structures (foldseek):
  7wsz-assembly1_A  TM=9.908E-01  e=2.622E-30  Homo sapiens
  1bh5-assembly1_B  TM=9.642E-01  e=1.370E-30  Homo sapiens
  4x2a-assembly1_B  TM=9.843E-01  e=2.539E-29  Mus musculus
  7vq6-assembly1_A  TM=9.737E-01  e=9.924E-27  Gossypium hirsutum
  7vq6-assembly1_B  TM=9.780E-01  e=8.449E-24  Gossypium hirsutum